Protein AF-A0AAJ6VZU8-F1 (afdb_monomer)

Structure (mmCIF, N/CA/C/O backbone):
data_AF-A0AAJ6VZU8-F1
#
_entry.id   AF-A0AAJ6VZU8-F1
#
loop_
_atom_site.group_PDB
_atom_site.id
_atom_site.type_symbol
_atom_site.label_atom_id
_atom_site.label_alt_id
_atom_site.label_comp_id
_atom_site.label_asym_id
_atom_site.label_entity_id
_atom_site.label_seq_id
_atom_site.pdbx_PDB_ins_code
_atom_site.Cartn_x
_atom_site.Cartn_y
_atom_site.Cartn_z
_atom_site.occupancy
_atom_site.B_iso_or_equiv
_atom_site.auth_seq_id
_atom_site.auth_comp_id
_atom_site.auth_asym_id
_atom_site.auth_atom_id
_atom_site.pdbx_PDB_model_num
ATOM 1 N N . MET A 1 1 ? 20.371 39.205 -97.481 1.00 41.25 1 MET A N 1
ATOM 2 C CA . MET A 1 1 ? 19.408 39.311 -96.364 1.00 41.25 1 MET A CA 1
ATOM 3 C C . MET A 1 1 ? 19.718 38.185 -95.394 1.00 41.25 1 MET A C 1
ATOM 5 O O . MET A 1 1 ? 19.901 37.062 -95.837 1.00 41.25 1 MET A O 1
ATOM 9 N N . VAL A 1 2 ? 19.962 38.548 -94.137 1.00 42.00 2 VAL A N 1
ATOM 10 C CA . VAL A 1 2 ? 20.735 37.793 -93.136 1.00 42.00 2 VAL A CA 1
ATOM 11 C C . VAL A 1 2 ? 19.841 36.815 -92.369 1.00 42.00 2 VAL A C 1
ATOM 13 O O . VAL A 1 2 ? 18.723 37.167 -92.005 1.00 42.00 2 VAL A O 1
ATOM 16 N N . THR A 1 3 ? 20.341 35.601 -92.137 1.00 48.25 3 THR A N 1
ATOM 17 C CA . THR A 1 3 ? 19.704 34.532 -91.356 1.00 48.25 3 THR A CA 1
ATOM 18 C C . THR A 1 3 ? 19.934 34.706 -89.855 1.00 48.25 3 THR A C 1
ATOM 20 O O . THR A 1 3 ? 21.036 35.039 -89.421 1.00 48.25 3 THR A O 1
ATOM 23 N N . SER A 1 4 ? 18.881 34.440 -89.084 1.00 48.41 4 SER A N 1
ATOM 24 C CA . SER A 1 4 ? 18.823 34.396 -87.621 1.00 48.41 4 SER A CA 1
ATOM 25 C C . SER A 1 4 ? 19.848 33.442 -87.005 1.00 48.41 4 SER A C 1
ATOM 27 O O . SER A 1 4 ? 20.081 32.360 -87.539 1.00 48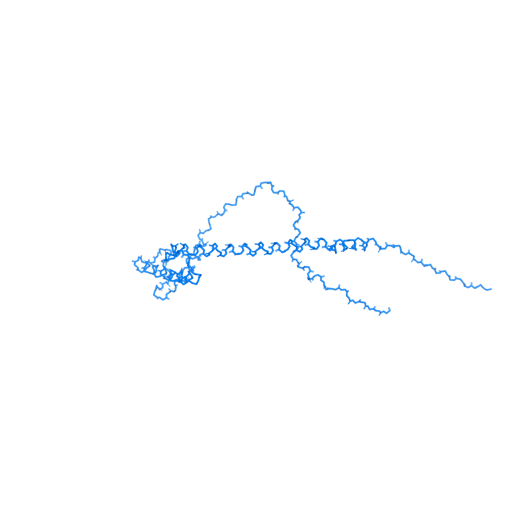.41 4 SER A O 1
ATOM 29 N N . ASN A 1 5 ? 20.391 33.810 -85.843 1.00 55.34 5 ASN A N 1
ATOM 30 C CA . ASN A 1 5 ? 21.128 32.893 -84.980 1.00 55.34 5 ASN A CA 1
ATOM 31 C C . ASN A 1 5 ? 20.649 33.083 -83.531 1.00 55.34 5 ASN A C 1
ATOM 33 O O . ASN A 1 5 ? 20.796 34.164 -82.959 1.00 55.34 5 ASN A O 1
ATOM 37 N N . GLU A 1 6 ? 20.022 32.043 -82.981 1.00 48.44 6 GLU A N 1
ATOM 38 C CA . GLU A 1 6 ? 19.570 31.943 -81.592 1.00 48.44 6 GLU A CA 1
ATOM 39 C C . GLU A 1 6 ? 20.739 31.537 -80.684 1.00 48.44 6 GLU A C 1
ATOM 41 O O . GLU A 1 6 ? 21.407 30.532 -80.923 1.00 48.44 6 GLU A O 1
ATOM 46 N N . SER A 1 7 ? 20.949 32.288 -79.602 1.00 46.91 7 SER A N 1
ATOM 47 C CA . SER A 1 7 ? 21.918 31.970 -78.549 1.00 46.91 7 SER A CA 1
ATOM 48 C C . SER A 1 7 ? 21.170 31.668 -77.251 1.00 46.91 7 SER A C 1
ATOM 50 O O . SER A 1 7 ? 20.786 32.574 -76.514 1.00 46.91 7 SER A O 1
ATOM 52 N N . SER A 1 8 ? 20.964 30.379 -76.978 1.00 48.09 8 SER A N 1
ATOM 53 C CA . SER A 1 8 ? 20.404 29.851 -75.731 1.00 48.09 8 SER A CA 1
ATOM 54 C C . SER A 1 8 ? 21.483 29.802 -74.642 1.00 48.09 8 SER A C 1
ATOM 56 O O . SER A 1 8 ? 22.390 28.971 -74.692 1.00 48.09 8 SER A O 1
ATOM 58 N N . VAL A 1 9 ? 21.388 30.681 -73.642 1.00 52.06 9 VAL A N 1
ATOM 59 C CA . VAL A 1 9 ? 22.268 30.686 -72.462 1.00 52.06 9 VAL A CA 1
ATOM 60 C C . VAL A 1 9 ? 21.662 29.785 -71.385 1.00 52.06 9 VAL A C 1
ATOM 62 O O . VAL A 1 9 ? 20.693 30.139 -70.717 1.00 52.06 9 VAL A O 1
ATOM 65 N N . ALA A 1 10 ? 22.241 28.596 -71.224 1.00 45.28 10 ALA A N 1
ATOM 66 C CA . ALA A 1 10 ? 21.915 27.665 -70.153 1.00 45.28 10 ALA A CA 1
ATOM 67 C C . ALA A 1 10 ? 22.551 28.122 -68.827 1.00 45.28 10 ALA A C 1
ATOM 69 O O . ALA A 1 10 ? 23.771 28.099 -68.666 1.00 45.28 10 ALA A O 1
ATOM 70 N N . ASN A 1 11 ? 21.714 28.497 -67.857 1.00 43.53 11 ASN A N 1
ATOM 71 C CA . ASN A 1 11 ? 22.120 28.717 -66.470 1.00 43.53 11 ASN A CA 1
ATOM 72 C C . ASN A 1 11 ? 22.470 27.376 -65.800 1.00 43.53 11 ASN A C 1
ATOM 74 O O . ASN A 1 11 ? 21.587 26.576 -65.496 1.00 43.53 11 ASN A O 1
ATOM 78 N N . GLN A 1 12 ? 23.756 27.148 -65.524 1.00 47.19 12 GLN A N 1
ATOM 79 C CA . GLN A 1 12 ? 24.219 26.102 -64.610 1.00 47.19 12 GLN A CA 1
ATOM 80 C C . GLN A 1 12 ? 24.278 26.660 -63.181 1.00 47.19 12 GLN A C 1
ATOM 82 O O . GLN A 1 12 ? 25.146 27.465 -62.853 1.00 47.19 12 GLN A O 1
ATOM 87 N N . THR A 1 13 ? 23.366 26.221 -62.313 1.00 46.22 13 THR A N 1
ATOM 88 C CA . THR A 1 13 ? 23.456 26.425 -60.858 1.00 46.22 13 THR A CA 1
ATOM 89 C C . THR A 1 13 ? 24.224 25.266 -60.207 1.00 46.22 13 THR A C 1
ATOM 91 O O . THR A 1 13 ? 23.792 24.118 -60.349 1.00 46.22 13 THR A O 1
ATOM 94 N N . PRO A 1 14 ? 25.317 25.509 -59.462 1.00 48.00 14 PRO A N 1
ATOM 95 C CA . PRO A 1 14 ? 26.058 24.449 -58.791 1.00 48.00 14 PRO A CA 1
ATOM 96 C C . PRO A 1 14 ? 25.440 24.067 -57.432 1.00 48.00 14 PRO A C 1
ATOM 98 O O . PRO A 1 14 ? 25.254 24.897 -56.549 1.00 48.00 14 PRO A O 1
ATOM 101 N N . GLY A 1 15 ? 25.196 22.766 -57.251 1.00 48.44 15 GLY A N 1
ATOM 102 C CA . GLY A 1 15 ? 25.636 22.029 -56.058 1.00 48.44 15 GLY A CA 1
ATOM 103 C C . GLY A 1 15 ? 24.954 22.287 -54.708 1.00 48.44 15 GLY A C 1
ATOM 104 O O . GLY A 1 15 ? 25.604 22.729 -53.767 1.00 48.44 15 GLY A O 1
ATOM 105 N N . VAL A 1 16 ? 23.706 21.837 -54.536 1.00 48.19 16 VAL A N 1
ATOM 106 C CA . VAL A 1 16 ? 23.088 21.622 -53.206 1.00 48.19 16 VAL A CA 1
ATOM 107 C C . VAL A 1 16 ? 23.182 20.135 -52.817 1.00 48.19 16 VAL A C 1
ATOM 109 O O . VAL A 1 16 ? 22.180 19.435 -52.721 1.00 48.19 16 VAL A O 1
ATOM 112 N N . THR A 1 17 ? 24.391 19.594 -52.636 1.00 53.66 17 THR A N 1
ATOM 113 C CA . THR A 1 17 ? 24.599 18.164 -52.283 1.00 53.66 17 THR A CA 1
ATOM 114 C C . THR A 1 17 ? 25.170 17.938 -50.875 1.00 53.66 17 THR A C 1
ATOM 116 O O . THR A 1 17 ? 25.144 16.813 -50.372 1.00 53.66 17 THR A O 1
ATOM 119 N N . GLY A 1 18 ? 25.607 18.990 -50.173 1.00 49.16 18 GLY A N 1
ATOM 120 C CA . GLY A 1 18 ? 26.302 18.867 -48.880 1.00 49.16 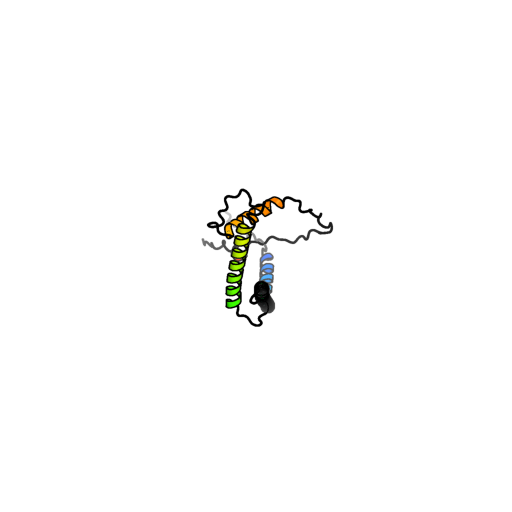18 GLY A CA 1
ATOM 121 C C . GLY A 1 18 ? 25.431 18.428 -47.691 1.00 49.16 18 GLY A C 1
ATOM 122 O O . GLY A 1 18 ? 25.877 17.660 -46.839 1.00 49.16 18 GLY A O 1
ATOM 123 N N . VAL A 1 19 ? 24.166 18.854 -47.630 1.00 49.78 19 VAL A N 1
ATOM 124 C CA . VAL A 1 19 ? 23.276 18.572 -46.479 1.00 49.78 19 VAL A CA 1
ATOM 125 C C . VAL A 1 19 ? 22.712 17.144 -46.495 1.00 49.78 19 VAL A C 1
ATOM 127 O O . VAL A 1 19 ? 22.495 16.539 -45.442 1.00 49.78 19 VAL A O 1
ATOM 130 N N . SER A 1 20 ? 22.533 16.568 -47.688 1.00 55.91 20 SER A N 1
ATOM 131 C CA . SER A 1 20 ? 22.017 15.204 -47.870 1.00 55.91 20 SER A CA 1
ATOM 132 C C . SER A 1 20 ? 23.050 14.138 -47.481 1.00 55.91 20 SER A C 1
ATOM 134 O O . SER A 1 20 ? 22.721 13.172 -46.790 1.00 55.91 20 SER A O 1
ATOM 136 N N . ALA A 1 21 ? 24.327 14.354 -47.817 1.00 55.34 21 ALA A N 1
ATOM 137 C CA . ALA A 1 21 ? 25.411 13.428 -47.487 1.00 55.34 21 ALA A CA 1
ATOM 138 C C . ALA A 1 21 ? 25.653 13.312 -45.970 1.00 55.34 21 ALA A C 1
ATOM 140 O O . ALA A 1 21 ? 25.849 12.210 -45.449 1.00 55.34 21 ALA A O 1
ATOM 141 N N . LEU A 1 22 ? 25.571 14.428 -45.234 1.00 52.53 22 LEU A N 1
ATOM 142 C CA . LEU A 1 22 ? 25.672 14.424 -43.772 1.00 52.53 22 LEU A CA 1
ATOM 143 C C . LEU A 1 22 ? 24.469 13.708 -43.137 1.00 52.53 22 LEU A C 1
ATOM 145 O O . LEU A 1 22 ? 24.655 12.880 -42.246 1.00 52.53 22 LEU A O 1
ATOM 149 N N . SER A 1 23 ? 23.252 13.938 -43.642 1.00 58.84 23 SER A N 1
ATOM 150 C CA . SER A 1 23 ? 22.037 13.236 -43.195 1.00 58.84 23 SER A CA 1
ATOM 151 C C . SER A 1 23 ? 22.119 11.716 -43.417 1.00 58.84 23 SER A C 1
ATOM 153 O O . SER A 1 23 ? 21.854 10.935 -42.498 1.00 58.84 23 SER A O 1
ATOM 155 N N . ALA A 1 24 ? 22.580 11.282 -44.595 1.00 58.91 24 ALA A N 1
ATOM 156 C CA . ALA A 1 24 ? 22.773 9.871 -44.928 1.00 58.91 24 ALA A CA 1
ATOM 157 C C . ALA A 1 24 ? 23.854 9.205 -44.060 1.00 58.91 24 ALA A C 1
ATOM 159 O O . ALA A 1 24 ? 23.691 8.061 -43.630 1.00 58.91 24 ALA A O 1
ATOM 160 N N . ARG A 1 25 ? 24.930 9.929 -43.724 1.00 55.34 25 ARG A N 1
ATOM 161 C CA . ARG A 1 25 ? 25.992 9.447 -42.830 1.00 55.34 25 ARG A CA 1
ATOM 162 C C . ARG A 1 25 ? 25.476 9.226 -41.404 1.00 55.34 25 ARG A C 1
ATOM 164 O O . ARG A 1 25 ? 25.722 8.167 -40.829 1.00 55.34 25 ARG A O 1
ATOM 171 N N . TRP A 1 26 ? 24.680 10.153 -40.865 1.00 56.81 26 TRP A N 1
ATOM 172 C CA . TRP A 1 26 ? 24.021 9.982 -39.561 1.00 56.81 26 TRP A CA 1
ATOM 173 C C . TRP A 1 26 ? 22.939 8.889 -39.561 1.00 56.81 26 TRP A C 1
ATOM 175 O O . TRP A 1 26 ? 22.701 8.267 -38.523 1.00 56.81 26 TRP A O 1
ATOM 185 N N . ALA A 1 27 ? 22.281 8.640 -40.698 1.00 60.59 27 ALA A N 1
ATOM 186 C CA . ALA A 1 27 ? 21.337 7.534 -40.862 1.00 60.59 27 ALA A CA 1
ATOM 187 C C . ALA A 1 27 ? 22.052 6.171 -40.898 1.00 60.59 27 ALA A C 1
ATOM 189 O O . ALA A 1 27 ? 21.611 5.236 -40.232 1.00 60.59 27 ALA A O 1
ATOM 190 N N . LYS A 1 28 ? 23.199 6.078 -41.585 1.00 56.22 28 LYS A N 1
ATOM 191 C CA . LYS A 1 28 ? 24.022 4.860 -41.665 1.00 56.22 28 LYS A CA 1
ATOM 192 C C . LYS A 1 28 ? 24.650 4.490 -40.313 1.00 56.22 28 LYS A C 1
ATOM 194 O O . LYS A 1 28 ? 24.655 3.320 -39.957 1.00 56.22 28 LYS A O 1
ATOM 199 N N . LEU A 1 29 ? 25.057 5.480 -39.511 1.00 55.19 29 LEU A N 1
ATOM 200 C CA . LEU A 1 29 ? 25.514 5.287 -38.122 1.00 55.19 29 LEU A CA 1
ATOM 201 C C . LEU A 1 29 ? 24.395 4.840 -37.157 1.00 55.19 29 LEU A C 1
ATOM 203 O O . LEU A 1 29 ? 24.656 4.111 -36.207 1.00 55.19 29 LEU A O 1
ATOM 207 N N . ARG A 1 30 ? 23.132 5.224 -37.397 1.00 58.00 30 ARG A N 1
ATOM 208 C CA . ARG A 1 30 ? 21.967 4.727 -36.629 1.00 58.00 30 ARG A CA 1
ATOM 209 C C . ARG A 1 30 ? 21.525 3.316 -37.031 1.00 58.00 30 ARG A C 1
ATOM 211 O O . ARG A 1 30 ? 20.848 2.645 -36.251 1.00 58.00 30 ARG A O 1
ATOM 218 N N . ALA A 1 31 ? 21.891 2.881 -38.232 1.00 59.78 31 ALA A N 1
ATOM 219 C CA . ALA A 1 31 ? 21.606 1.551 -38.758 1.00 59.78 31 ALA A CA 1
ATOM 220 C C . ALA A 1 31 ? 22.658 0.501 -38.358 1.00 59.78 31 ALA A C 1
ATOM 222 O O . ALA A 1 31 ? 22.523 -0.651 -38.759 1.00 59.78 31 ALA A O 1
ATOM 223 N N . ASP A 1 32 ? 23.680 0.871 -37.575 1.00 63.69 32 ASP A N 1
ATOM 224 C CA . ASP A 1 32 ? 24.696 -0.073 -37.121 1.00 63.69 32 ASP A CA 1
ATOM 225 C C . ASP A 1 32 ? 24.064 -1.131 -36.186 1.00 63.69 32 ASP A C 1
ATOM 227 O O . ASP A 1 32 ? 23.590 -0.796 -35.087 1.00 63.69 32 ASP A O 1
ATOM 231 N N . PRO A 1 33 ? 24.032 -2.414 -36.592 1.00 68.50 33 PRO A N 1
ATOM 232 C CA . PRO A 1 33 ? 23.421 -3.477 -35.805 1.00 68.50 33 PRO A CA 1
ATOM 233 C C . PRO A 1 33 ? 24.094 -3.656 -34.437 1.00 68.50 33 PRO A C 1
ATOM 235 O O . PRO A 1 33 ? 23.429 -4.093 -33.495 1.00 68.50 33 PRO A O 1
ATOM 238 N N . ALA A 1 34 ? 25.371 -3.288 -34.274 1.00 71.38 34 ALA A N 1
ATOM 239 C CA . ALA A 1 34 ? 26.055 -3.350 -32.983 1.00 71.38 34 ALA A CA 1
ATOM 240 C C . ALA A 1 34 ? 25.514 -2.298 -31.994 1.00 71.38 34 ALA A C 1
ATOM 242 O O . ALA A 1 34 ? 25.208 -2.621 -30.840 1.00 71.38 34 ALA A O 1
ATOM 243 N N . LEU A 1 35 ? 25.302 -1.057 -32.452 1.00 71.50 35 LEU A N 1
ATOM 244 C CA . LEU A 1 35 ? 24.711 0.018 -31.644 1.00 71.50 35 LEU A CA 1
ATOM 245 C C . LEU A 1 35 ? 23.231 -0.244 -31.324 1.00 71.50 35 LEU A C 1
ATOM 247 O O . LEU A 1 35 ? 22.772 0.047 -30.217 1.00 71.50 35 LEU A O 1
ATOM 251 N N . GLN A 1 36 ? 22.482 -0.846 -32.250 1.00 74.56 36 GLN A N 1
ATOM 252 C CA . GLN A 1 36 ? 21.094 -1.242 -31.995 1.00 74.56 36 GLN A CA 1
ATOM 253 C C . GLN A 1 36 ? 20.994 -2.379 -30.969 1.00 74.56 36 GLN A C 1
ATOM 255 O O . GLN A 1 36 ? 20.149 -2.320 -30.072 1.00 74.56 36 GLN A O 1
ATOM 260 N N . ARG A 1 37 ? 21.887 -3.378 -31.031 1.00 74.62 37 ARG A N 1
ATOM 261 C CA . ARG A 1 37 ? 21.967 -4.461 -30.034 1.00 74.62 37 ARG A CA 1
ATOM 262 C C . ARG A 1 37 ? 22.288 -3.923 -28.635 1.00 74.62 37 ARG A C 1
ATOM 264 O O . ARG A 1 37 ? 21.638 -4.331 -27.671 1.00 74.62 37 ARG A O 1
ATOM 271 N N . SER A 1 38 ? 23.209 -2.962 -28.514 1.00 84.50 38 SER A N 1
ATOM 272 C CA . SER A 1 38 ? 23.545 -2.344 -27.221 1.00 84.50 38 SER A CA 1
ATOM 273 C C . SER A 1 38 ? 22.407 -1.474 -26.667 1.00 84.50 38 SER A C 1
ATOM 275 O O . SER A 1 38 ? 22.140 -1.487 -25.463 1.00 84.50 38 SER A O 1
ATOM 277 N N . ALA A 1 39 ? 21.680 -0.750 -27.524 1.00 86.69 39 ALA A N 1
ATOM 278 C CA . ALA A 1 39 ? 20.491 0.005 -27.130 1.00 86.69 39 ALA A CA 1
ATOM 279 C C . ALA A 1 39 ? 19.347 -0.917 -26.670 1.00 86.69 39 ALA A C 1
ATOM 281 O O . ALA A 1 39 ? 18.735 -0.671 -25.629 1.00 86.69 39 ALA A O 1
ATOM 282 N N . ALA A 1 40 ? 19.095 -2.012 -27.394 1.00 88.81 40 ALA A N 1
ATOM 283 C CA . ALA A 1 40 ? 18.087 -3.002 -27.029 1.00 88.81 40 ALA A CA 1
ATOM 284 C C . ALA A 1 40 ? 18.413 -3.688 -25.691 1.00 88.81 40 ALA A C 1
ATOM 286 O O . ALA A 1 40 ? 17.524 -3.855 -24.853 1.00 88.81 40 ALA A O 1
ATOM 287 N N . LEU A 1 41 ? 19.681 -4.037 -25.452 1.00 92.25 41 LEU A N 1
ATOM 288 C CA . LEU A 1 41 ? 20.131 -4.604 -24.181 1.00 92.25 41 LEU A CA 1
ATOM 289 C C . LEU A 1 41 ? 19.930 -3.617 -23.023 1.00 92.25 41 LEU A C 1
ATOM 291 O O . LEU A 1 41 ? 19.324 -3.985 -22.017 1.00 92.25 41 LEU A O 1
ATOM 295 N N . ARG A 1 42 ? 20.323 -2.347 -23.193 1.00 91.38 42 ARG A N 1
ATOM 296 C CA . ARG A 1 42 ? 20.067 -1.289 -22.199 1.00 91.38 42 ARG A CA 1
ATOM 297 C C . ARG A 1 42 ? 18.578 -1.126 -21.900 1.00 91.38 42 ARG A C 1
ATOM 299 O O . ARG A 1 42 ? 18.191 -1.077 -20.736 1.00 91.38 42 ARG A O 1
ATOM 306 N N . ALA A 1 43 ? 17.724 -1.123 -22.925 1.00 93.38 43 ALA A N 1
ATOM 307 C CA . ALA A 1 43 ? 16.276 -1.048 -22.741 1.00 93.38 43 ALA A CA 1
ATOM 308 C C . ALA A 1 43 ? 15.716 -2.269 -21.984 1.00 93.38 43 ALA A C 1
ATOM 310 O O . ALA A 1 43 ? 14.835 -2.119 -21.135 1.00 93.38 43 ALA A O 1
ATOM 311 N N . ARG A 1 44 ? 16.227 -3.480 -22.251 1.00 95.12 44 ARG A N 1
ATOM 312 C CA . ARG A 1 44 ? 15.842 -4.702 -21.521 1.00 95.12 44 ARG A CA 1
ATOM 313 C C . ARG A 1 44 ? 16.265 -4.638 -20.054 1.00 95.12 44 ARG A C 1
ATOM 315 O O . ARG A 1 44 ? 15.444 -4.958 -19.195 1.00 95.12 44 ARG A O 1
ATOM 322 N N . LEU A 1 45 ? 17.487 -4.188 -19.769 1.00 94.56 45 LEU A N 1
ATOM 323 C CA . LEU A 1 45 ? 17.976 -4.003 -18.401 1.00 94.56 45 LEU A CA 1
ATOM 324 C C . LEU A 1 45 ? 17.150 -2.955 -17.651 1.00 94.56 45 LEU A C 1
ATOM 326 O O . LEU A 1 45 ? 16.648 -3.253 -16.574 1.00 94.56 45 LEU A O 1
ATOM 330 N N . ALA A 1 46 ? 16.881 -1.796 -18.257 1.00 95.38 46 ALA A N 1
ATOM 331 C CA . ALA A 1 46 ? 16.044 -0.761 -17.650 1.00 95.38 46 ALA A CA 1
ATOM 332 C C . ALA A 1 46 ? 14.619 -1.261 -17.331 1.00 95.38 46 ALA A C 1
ATOM 334 O O . ALA A 1 46 ? 14.063 -0.968 -16.271 1.00 95.38 46 ALA A O 1
ATOM 335 N N . ARG A 1 47 ? 14.017 -2.067 -18.219 1.00 96.44 47 ARG A N 1
ATOM 336 C CA . ARG A 1 47 ? 12.709 -2.702 -17.962 1.00 96.44 47 ARG A CA 1
ATOM 337 C C . ARG A 1 47 ? 12.776 -3.706 -16.812 1.00 96.44 47 ARG A C 1
ATOM 339 O O . ARG A 1 47 ? 11.845 -3.758 -16.008 1.00 96.44 47 ARG A O 1
ATOM 346 N N . ARG A 1 48 ? 13.843 -4.508 -16.743 1.00 96.75 48 ARG A N 1
ATOM 347 C CA . ARG A 1 48 ? 14.066 -5.473 -15.658 1.00 96.75 48 ARG A CA 1
ATOM 348 C C . ARG A 1 48 ? 14.222 -4.754 -14.320 1.00 96.75 48 ARG A C 1
ATOM 350 O O . ARG A 1 48 ? 13.532 -5.120 -13.375 1.00 96.75 48 ARG A O 1
ATOM 357 N N . GLU A 1 49 ? 15.030 -3.701 -14.286 1.00 96.62 49 GLU A N 1
ATOM 358 C CA . GLU A 1 49 ? 15.260 -2.851 -13.117 1.00 96.62 49 GLU A CA 1
ATOM 359 C C . GLU A 1 49 ? 13.948 -2.252 -12.599 1.00 96.62 49 GLU A C 1
ATOM 361 O O . GLU A 1 49 ? 13.592 -2.409 -11.432 1.00 96.62 49 GLU A O 1
ATOM 366 N N . ARG A 1 50 ? 13.144 -1.663 -13.496 1.00 96.94 50 ARG A N 1
ATOM 367 C CA . ARG A 1 50 ? 11.835 -1.097 -13.141 1.00 96.94 50 ARG A CA 1
ATOM 368 C C . ARG A 1 50 ? 10.899 -2.139 -12.523 1.00 96.94 50 ARG A C 1
ATOM 370 O O . ARG A 1 50 ? 10.247 -1.853 -11.520 1.00 96.94 50 ARG A O 1
ATOM 377 N N . ARG A 1 51 ? 10.818 -3.338 -13.111 1.00 97.31 51 ARG A N 1
ATOM 378 C CA . ARG A 1 51 ? 9.990 -4.436 -12.580 1.00 97.31 51 ARG A CA 1
ATOM 379 C C . ARG A 1 51 ? 10.500 -4.913 -11.221 1.00 97.31 51 ARG A C 1
ATOM 381 O O . ARG A 1 51 ? 9.691 -5.164 -10.332 1.00 97.31 51 ARG A O 1
ATOM 388 N N . ASN A 1 52 ? 11.818 -5.008 -11.054 1.00 97.81 52 ASN A N 1
ATOM 389 C CA . ASN A 1 52 ? 12.436 -5.397 -9.792 1.00 97.81 52 ASN A CA 1
ATOM 390 C C . ASN A 1 52 ? 12.129 -4.382 -8.684 1.00 97.81 52 ASN A C 1
ATOM 392 O O . ASN A 1 52 ? 11.623 -4.758 -7.631 1.00 97.81 52 ASN A O 1
ATOM 396 N N . ARG A 1 53 ? 12.308 -3.086 -8.963 1.00 97.50 53 ARG A N 1
ATOM 397 C CA . ARG A 1 53 ? 11.957 -2.007 -8.032 1.00 97.50 53 ARG A CA 1
ATOM 398 C C . ARG A 1 53 ? 10.491 -2.075 -7.608 1.00 97.50 53 ARG A C 1
ATOM 400 O O . ARG A 1 53 ? 10.194 -1.996 -6.423 1.00 97.50 53 ARG A O 1
ATOM 407 N N . GLN A 1 54 ? 9.571 -2.278 -8.552 1.00 97.75 54 GLN A N 1
ATOM 408 C CA . GLN A 1 54 ? 8.148 -2.439 -8.230 1.00 97.75 54 GLN A CA 1
ATOM 409 C C . GLN A 1 54 ? 7.877 -3.666 -7.354 1.00 97.75 54 GLN A C 1
ATOM 411 O O . GLN A 1 54 ? 7.038 -3.601 -6.460 1.00 97.75 54 GLN A O 1
ATOM 416 N N . ARG A 1 55 ? 8.575 -4.782 -7.592 1.00 97.44 55 ARG A N 1
ATOM 417 C CA . ARG A 1 55 ? 8.460 -5.985 -6.761 1.00 97.44 55 ARG A CA 1
ATOM 418 C C . ARG A 1 55 ? 8.919 -5.718 -5.328 1.00 97.44 55 ARG A C 1
ATOM 420 O O . ARG A 1 55 ? 8.215 -6.114 -4.407 1.00 97.44 55 ARG A O 1
ATOM 427 N N . ILE A 1 56 ? 10.052 -5.036 -5.159 1.00 97.69 56 ILE A N 1
ATOM 428 C CA . ILE A 1 56 ? 10.595 -4.673 -3.844 1.00 97.69 56 ILE A CA 1
ATOM 429 C C . ILE A 1 56 ? 9.611 -3.773 -3.095 1.00 97.69 56 ILE A C 1
ATOM 431 O O . ILE A 1 56 ? 9.259 -4.089 -1.966 1.00 97.69 56 ILE A O 1
ATOM 435 N N . LEU A 1 57 ? 9.091 -2.725 -3.744 1.00 97.81 57 LEU A N 1
ATOM 436 C CA . LEU A 1 57 ? 8.110 -1.822 -3.129 1.00 97.81 57 LEU A CA 1
ATOM 437 C C . LEU A 1 57 ? 6.852 -2.568 -2.668 1.00 97.81 57 LEU A C 1
ATOM 439 O O . LEU A 1 57 ? 6.410 -2.395 -1.542 1.00 97.81 57 LEU A O 1
ATOM 443 N N . ARG A 1 58 ? 6.301 -3.460 -3.502 1.00 96.88 58 ARG A N 1
ATOM 444 C CA . ARG A 1 58 ? 5.128 -4.266 -3.117 1.00 96.88 58 ARG A CA 1
ATOM 445 C C . ARG A 1 58 ? 5.407 -5.175 -1.922 1.00 96.88 58 ARG A C 1
ATOM 447 O O . ARG A 1 58 ? 4.515 -5.400 -1.115 1.00 96.88 58 ARG A O 1
ATOM 454 N N . LEU A 1 59 ? 6.617 -5.724 -1.833 1.00 96.38 59 LEU A N 1
ATOM 455 C CA . LEU A 1 59 ? 7.024 -6.573 -0.717 1.00 96.38 59 LEU A CA 1
ATOM 456 C C . LEU A 1 59 ? 7.208 -5.752 0.567 1.00 96.38 59 LEU A C 1
ATOM 458 O O . LEU A 1 59 ? 6.762 -6.178 1.627 1.00 96.38 59 LEU A O 1
ATOM 462 N N . GLN A 1 60 ? 7.793 -4.559 0.463 1.00 97.19 60 GLN A N 1
ATOM 463 C CA . GLN A 1 60 ? 7.918 -3.622 1.579 1.00 97.19 60 GLN A CA 1
ATOM 464 C C . GLN A 1 60 ? 6.550 -3.183 2.104 1.00 97.19 60 GLN A C 1
ATOM 466 O O . GLN A 1 60 ? 6.314 -3.283 3.302 1.00 97.19 60 GLN A O 1
ATOM 471 N N . GLU A 1 61 ? 5.628 -2.781 1.224 1.00 96.69 61 GLU A N 1
ATOM 472 C CA . GLU A 1 61 ? 4.269 -2.396 1.629 1.00 96.69 61 GLU A CA 1
ATOM 473 C C . GLU A 1 61 ? 3.504 -3.563 2.261 1.00 96.69 61 GLU A C 1
ATOM 475 O O . GLU A 1 61 ? 2.807 -3.378 3.255 1.00 96.69 61 GLU A O 1
ATOM 480 N N . PHE A 1 62 ? 3.688 -4.785 1.751 1.00 96.44 62 PHE A N 1
ATOM 481 C CA . PHE A 1 62 ? 3.117 -5.981 2.367 1.00 96.44 62 PHE A CA 1
ATOM 482 C C . PHE A 1 62 ? 3.627 -6.195 3.801 1.00 96.44 62 PHE A C 1
ATOM 484 O O . PHE A 1 62 ? 2.830 -6.393 4.718 1.00 96.44 62 PHE A O 1
ATOM 491 N N . HIS A 1 63 ? 4.945 -6.123 4.015 1.00 95.50 63 HIS A N 1
ATOM 492 C CA . HIS A 1 63 ? 5.525 -6.262 5.353 1.00 95.50 63 HIS A CA 1
ATOM 493 C C . HIS A 1 63 ? 5.116 -5.122 6.285 1.00 95.50 63 HIS A C 1
ATOM 495 O O . HIS A 1 63 ? 4.811 -5.367 7.451 1.00 95.50 63 HIS A O 1
ATOM 501 N N . ARG A 1 64 ? 5.059 -3.894 5.764 1.00 96.50 64 ARG A N 1
ATOM 502 C CA . ARG A 1 64 ? 4.607 -2.722 6.506 1.00 96.50 64 ARG A CA 1
ATOM 503 C C . ARG A 1 64 ? 3.169 -2.902 6.980 1.00 96.50 64 ARG A C 1
ATOM 505 O O . ARG A 1 64 ? 2.925 -2.770 8.175 1.00 96.50 64 ARG A O 1
ATOM 512 N N . LEU A 1 65 ? 2.246 -3.268 6.089 1.00 96.94 65 LEU A N 1
ATOM 513 C CA . LEU A 1 65 ? 0.855 -3.535 6.460 1.00 96.94 65 LEU A CA 1
ATOM 514 C C . LEU A 1 65 ? 0.767 -4.616 7.539 1.00 96.94 65 LEU A C 1
ATOM 516 O O . LEU A 1 65 ? 0.143 -4.395 8.571 1.00 96.94 65 LEU A O 1
ATOM 520 N N . ARG A 1 66 ? 1.469 -5.737 7.353 1.00 96.56 66 ARG A N 1
ATOM 521 C CA . ARG A 1 66 ? 1.487 -6.825 8.334 1.00 96.56 66 ARG A CA 1
ATOM 522 C C . ARG A 1 66 ? 2.002 -6.385 9.707 1.00 96.56 66 ARG A C 1
ATOM 524 O O . ARG A 1 66 ? 1.447 -6.803 10.712 1.00 96.56 66 ARG A O 1
ATOM 531 N N . SER A 1 67 ? 3.023 -5.531 9.763 1.00 96.25 67 SER A N 1
ATOM 532 C CA . SER A 1 67 ? 3.547 -5.018 11.038 1.00 96.25 67 SER A CA 1
ATOM 533 C C . SER A 1 67 ? 2.580 -4.088 11.781 1.00 96.25 67 SER A C 1
ATOM 535 O O . SER A 1 67 ? 2.676 -3.974 12.998 1.00 96.25 67 SER A O 1
ATOM 537 N N . MET A 1 68 ? 1.651 -3.436 11.071 1.00 96.62 68 MET A N 1
ATOM 538 C CA . MET A 1 68 ? 0.669 -2.521 11.669 1.00 96.62 68 MET A CA 1
ATOM 539 C C . MET A 1 68 ? -0.550 -3.240 12.254 1.00 96.62 68 MET A C 1
ATOM 541 O O . MET A 1 68 ? -1.262 -2.647 13.061 1.00 96.62 68 MET A O 1
ATOM 545 N N . VAL A 1 69 ? -0.808 -4.485 11.846 1.00 97.12 69 VAL A N 1
ATOM 546 C CA . VAL A 1 69 ? -1.983 -5.255 12.268 1.00 97.12 69 VAL A CA 1
ATOM 547 C C . VAL A 1 69 ? -1.581 -6.213 13.402 1.00 97.12 69 VAL A C 1
ATOM 549 O O . VAL A 1 69 ? -0.834 -7.164 13.152 1.00 97.12 69 VAL A O 1
ATOM 552 N N . PRO A 1 70 ? -2.064 -6.013 14.645 1.00 95.38 70 PRO A N 1
ATOM 553 C CA . PRO A 1 70 ? -1.569 -6.742 15.817 1.00 95.38 70 PRO A CA 1
ATOM 554 C C . PRO A 1 70 ? -1.716 -8.266 15.736 1.00 95.38 70 PRO A C 1
ATOM 556 O O . PRO A 1 70 ? -0.813 -8.986 16.158 1.00 95.38 70 PRO A O 1
ATOM 559 N N . THR A 1 71 ? -2.815 -8.763 15.158 1.00 94.44 71 THR A N 1
ATOM 560 C CA . THR A 1 71 ? -3.132 -10.203 15.081 1.00 94.44 71 THR A CA 1
ATOM 561 C C . THR A 1 71 ? -2.155 -10.992 14.207 1.00 94.44 71 THR A C 1
ATOM 563 O O . THR A 1 71 ? -1.946 -12.183 14.430 1.00 94.44 71 THR A O 1
ATOM 566 N N . ILE A 1 72 ? -1.514 -10.330 13.239 1.00 95.62 72 ILE A N 1
ATOM 567 C CA . ILE A 1 72 ? -0.642 -10.958 12.231 1.00 95.62 72 ILE A CA 1
ATOM 568 C C . ILE A 1 72 ? 0.809 -10.458 12.261 1.00 95.62 72 ILE A C 1
ATOM 570 O O . ILE A 1 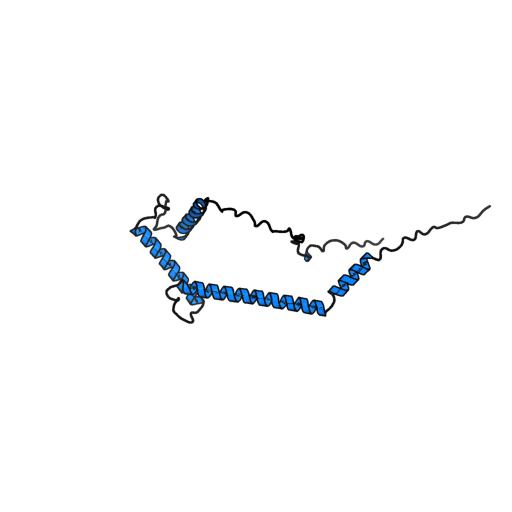72 ? 1.654 -10.921 11.487 1.00 95.62 72 ILE A O 1
ATOM 574 N N . ALA A 1 73 ? 1.124 -9.508 13.143 1.00 93.75 73 ALA A N 1
ATOM 575 C CA . ALA A 1 73 ? 2.457 -8.920 13.231 1.00 93.75 73 ALA A CA 1
ATOM 576 C C . ALA A 1 73 ? 3.523 -9.973 13.580 1.00 93.75 73 ALA A C 1
ATOM 578 O O . ALA A 1 73 ? 4.606 -9.983 12.994 1.00 93.75 73 ALA A O 1
ATOM 579 N N . GLN A 1 74 ? 3.197 -10.896 14.489 1.00 92.19 74 GLN A N 1
ATOM 580 C CA . GLN A 1 74 ? 4.132 -11.906 14.998 1.00 92.19 74 GLN A CA 1
ATOM 581 C C . GLN A 1 74 ? 4.070 -13.243 14.243 1.00 92.19 74 GLN A C 1
ATOM 583 O O . GLN A 1 74 ? 5.002 -14.039 14.332 1.00 92.19 74 GLN A O 1
ATOM 588 N N . THR A 1 75 ? 3.006 -13.509 13.481 1.00 90.88 75 THR A N 1
ATOM 589 C CA . THR A 1 75 ? 2.786 -14.817 12.849 1.00 90.88 75 THR A CA 1
ATOM 590 C C . THR A 1 75 ? 3.610 -14.955 11.569 1.00 90.88 75 THR A C 1
ATOM 592 O O . THR A 1 75 ? 3.393 -14.194 10.633 1.00 90.88 75 THR A O 1
ATOM 595 N N . PRO A 1 76 ? 4.582 -15.880 11.466 1.00 88.06 76 PRO A N 1
ATOM 596 C CA . PRO A 1 76 ? 5.362 -16.060 10.243 1.00 88.06 76 PRO A CA 1
ATOM 597 C C . PRO A 1 76 ? 4.493 -16.614 9.100 1.00 88.06 76 PRO A C 1
ATOM 599 O O . PRO A 1 76 ? 3.540 -17.341 9.339 1.00 88.06 76 PRO A O 1
ATOM 602 N N . ASN A 1 77 ? 4.855 -16.302 7.848 1.00 88.56 77 ASN A N 1
ATOM 603 C CA . ASN A 1 77 ? 4.250 -16.890 6.638 1.00 88.56 77 ASN A CA 1
ATOM 604 C C . ASN A 1 77 ? 2.718 -16.751 6.505 1.00 88.56 77 ASN A C 1
ATOM 606 O O . ASN A 1 77 ? 2.023 -17.722 6.234 1.00 88.56 77 ASN A O 1
ATOM 610 N N . VAL A 1 78 ? 2.200 -15.531 6.651 1.00 93.62 78 VAL A N 1
ATOM 611 C CA . VAL A 1 78 ? 0.778 -15.221 6.416 1.00 93.62 78 VAL A CA 1
ATOM 612 C C . VAL A 1 78 ? 0.509 -14.945 4.937 1.00 93.62 78 VAL A C 1
ATOM 614 O O . VAL A 1 78 ? 1.266 -14.212 4.289 1.00 93.62 78 VAL A O 1
ATOM 617 N N . ASP A 1 79 ? -0.597 -15.479 4.425 1.00 96.00 79 ASP A N 1
ATOM 618 C CA . ASP A 1 79 ? -1.056 -15.243 3.059 1.00 96.00 79 ASP A CA 1
ATOM 619 C C . ASP A 1 79 ? -1.521 -13.803 2.832 1.00 96.00 79 ASP A C 1
ATOM 621 O O . ASP A 1 79 ? -2.058 -13.132 3.713 1.00 96.00 79 ASP A O 1
ATOM 625 N N . LYS A 1 80 ? -1.357 -13.314 1.596 1.00 95.50 80 LYS A N 1
ATOM 626 C CA . LYS A 1 80 ? -1.715 -11.931 1.236 1.00 95.50 80 LYS A CA 1
ATOM 627 C C . LYS A 1 80 ? -3.183 -11.601 1.475 1.00 95.50 80 LYS A C 1
ATOM 629 O O . LYS A 1 80 ? -3.477 -10.474 1.853 1.00 95.50 80 LYS A O 1
ATOM 634 N N . VAL A 1 81 ? -4.071 -12.562 1.230 1.00 96.94 81 VAL A N 1
ATOM 635 C CA . VAL A 1 81 ? -5.515 -12.392 1.426 1.00 96.94 81 VAL A CA 1
ATOM 636 C C . VAL A 1 81 ? -5.815 -12.218 2.911 1.00 96.94 81 VAL A C 1
ATOM 638 O O . VAL A 1 81 ? -6.416 -11.220 3.290 1.00 96.94 81 VAL A O 1
ATOM 641 N N . THR A 1 82 ? -5.265 -13.089 3.757 1.00 96.88 82 THR A N 1
ATOM 642 C CA . THR A 1 82 ? -5.414 -13.008 5.215 1.00 96.88 82 THR A CA 1
ATOM 643 C C . THR A 1 82 ? -4.879 -11.696 5.782 1.00 96.88 82 THR A C 1
ATOM 645 O O . THR A 1 82 ? -5.526 -11.094 6.630 1.00 96.88 82 THR A O 1
ATOM 648 N N . VAL A 1 83 ? -3.737 -11.194 5.288 1.00 97.31 83 VAL A N 1
ATOM 649 C CA . VAL A 1 83 ? -3.226 -9.877 5.714 1.00 97.31 83 VAL A CA 1
ATOM 650 C C . VAL A 1 83 ? -4.235 -8.760 5.430 1.00 97.31 83 VAL A C 1
ATOM 652 O O . VAL A 1 83 ? -4.387 -7.857 6.247 1.00 97.31 83 VAL A O 1
ATOM 655 N N . ILE A 1 84 ? -4.922 -8.812 4.286 1.00 97.81 84 ILE A N 1
ATOM 656 C CA . ILE A 1 84 ? -5.927 -7.811 3.909 1.00 97.81 84 ILE A CA 1
ATOM 657 C C . ILE A 1 84 ? -7.183 -7.952 4.776 1.00 97.81 84 ILE A C 1
ATOM 659 O O . ILE A 1 84 ? -7.673 -6.951 5.289 1.00 97.81 84 ILE A O 1
ATOM 663 N N . GLU A 1 85 ? -7.687 -9.169 4.968 1.00 97.94 85 GLU A N 1
ATOM 664 C CA . GLU A 1 85 ? -8.876 -9.432 5.790 1.00 97.94 85 GLU A CA 1
ATOM 665 C C . GLU A 1 85 ? -8.676 -8.986 7.242 1.00 97.94 85 GLU A C 1
ATOM 667 O O . GLU A 1 85 ? -9.516 -8.282 7.802 1.00 97.94 85 GLU A O 1
ATOM 672 N N . GLU A 1 86 ? -7.536 -9.333 7.838 1.00 98.00 86 GLU A N 1
ATOM 673 C CA . GLU A 1 86 ? -7.196 -8.930 9.202 1.00 98.00 86 GLU A CA 1
ATOM 674 C C . GLU A 1 86 ? -6.979 -7.416 9.313 1.00 98.00 86 GLU A C 1
ATOM 676 O O . GLU A 1 86 ? -7.364 -6.808 10.311 1.00 98.00 86 GLU A O 1
ATOM 681 N N . ALA A 1 87 ? -6.435 -6.773 8.273 1.00 98.00 87 ALA A N 1
ATOM 682 C CA . ALA A 1 87 ? -6.325 -5.318 8.236 1.00 98.00 87 ALA A CA 1
ATOM 683 C C . ALA A 1 87 ? -7.697 -4.629 8.217 1.00 98.00 87 ALA A C 1
ATOM 685 O O . ALA A 1 87 ? -7.873 -3.632 8.914 1.00 98.00 87 ALA A O 1
ATOM 686 N N . ILE A 1 88 ? -8.669 -5.155 7.463 1.00 97.38 88 ILE A N 1
ATOM 687 C CA . ILE A 1 88 ? -10.040 -4.618 7.430 1.00 97.38 88 ILE A CA 1
ATOM 688 C C . ILE A 1 88 ? -10.671 -4.716 8.822 1.00 97.38 88 ILE A C 1
ATOM 690 O O . ILE A 1 88 ? -11.114 -3.704 9.358 1.00 97.38 88 ILE A O 1
ATOM 694 N N . LYS A 1 89 ? -10.603 -5.895 9.455 1.00 97.50 89 LYS A N 1
ATOM 695 C CA . LYS A 1 89 ? -11.116 -6.092 10.822 1.00 97.50 89 LYS A CA 1
ATOM 696 C C . LYS A 1 89 ? -10.471 -5.136 11.821 1.00 97.50 89 LYS A C 1
ATOM 698 O O . LYS A 1 89 ? -11.144 -4.600 12.696 1.00 97.50 89 LYS A O 1
ATOM 703 N N . TYR A 1 90 ? -9.163 -4.912 11.697 1.00 97.50 90 TYR A N 1
ATOM 704 C CA . TYR A 1 90 ? -8.456 -4.002 12.589 1.00 97.50 90 TYR A CA 1
ATOM 705 C C . TYR A 1 90 ? -8.872 -2.540 12.383 1.00 97.50 90 TYR A C 1
ATOM 707 O O . TYR A 1 90 ? -9.022 -1.811 13.361 1.00 97.50 90 TYR A O 1
ATOM 715 N N . ILE A 1 91 ? -9.120 -2.114 11.141 1.00 95.56 91 ILE A N 1
ATOM 716 C CA . ILE A 1 91 ? -9.683 -0.787 10.849 1.00 95.56 91 ILE A CA 1
ATOM 717 C C . ILE A 1 91 ? -11.058 -0.630 11.511 1.00 95.56 91 ILE A C 1
ATOM 719 O O . ILE A 1 91 ? -11.295 0.378 12.174 1.00 95.56 91 ILE A O 1
ATOM 723 N N . ASP A 1 92 ? -11.933 -1.628 11.385 1.00 94.19 92 ASP A N 1
ATOM 724 C CA . ASP A 1 92 ? -13.271 -1.588 11.984 1.00 94.19 92 ASP A CA 1
ATOM 725 C C . ASP A 1 92 ? -13.204 -1.510 13.514 1.00 94.19 92 ASP A C 1
ATOM 727 O O . ASP A 1 92 ? -13.868 -0.668 14.123 1.00 94.19 92 ASP A O 1
ATOM 731 N N . HIS A 1 93 ? -12.316 -2.299 14.127 1.00 95.44 93 HIS A N 1
ATOM 732 C CA . HIS A 1 93 ? -12.048 -2.237 15.562 1.00 95.44 93 HIS A CA 1
ATOM 733 C C . HIS A 1 93 ? -11.567 -0.846 16.006 1.00 95.44 93 HIS A C 1
ATOM 735 O O . HIS A 1 93 ? -12.028 -0.319 17.018 1.00 95.44 93 HIS A O 1
ATOM 741 N N . LEU A 1 94 ? -10.664 -0.216 15.246 1.00 94.19 94 LEU A N 1
ATOM 742 C CA . LEU A 1 94 ? -10.195 1.138 15.547 1.00 94.19 94 LEU A CA 1
ATOM 743 C C . LEU A 1 94 ? -11.310 2.183 15.401 1.00 94.19 94 LEU A C 1
ATOM 745 O O . LEU A 1 94 ? -11.391 3.100 16.220 1.00 94.19 94 LEU A O 1
ATOM 749 N N . HIS A 1 95 ? -12.179 2.056 14.395 1.00 90.56 95 HIS A N 1
ATOM 750 C CA . HIS A 1 95 ? -13.331 2.944 14.229 1.00 90.56 95 HIS A CA 1
ATOM 751 C C . HIS A 1 95 ? -14.326 2.818 15.385 1.00 90.56 95 HIS A C 1
ATOM 753 O O . HIS A 1 95 ? -14.818 3.829 15.884 1.00 90.56 95 HIS A O 1
ATOM 759 N N . GLU A 1 96 ? -14.614 1.599 15.836 1.00 90.56 96 GLU A N 1
ATOM 760 C CA . GLU A 1 96 ? -15.457 1.355 17.007 1.00 90.56 96 GLU A CA 1
ATOM 761 C C . GLU A 1 96 ? -14.820 1.912 18.286 1.00 90.56 96 GLU A C 1
ATOM 763 O O . GLU A 1 96 ? -15.454 2.680 19.007 1.00 90.56 96 GLU A O 1
ATOM 768 N N . ALA A 1 97 ? -13.533 1.642 18.516 1.00 90.88 97 ALA A N 1
ATOM 769 C CA . ALA A 1 97 ? -12.807 2.173 19.665 1.00 90.88 97 ALA A CA 1
ATOM 770 C C . ALA A 1 97 ? -12.802 3.713 19.702 1.00 90.88 97 ALA A C 1
ATOM 772 O O . ALA A 1 97 ? -12.873 4.308 20.779 1.00 90.88 97 ALA A O 1
ATOM 773 N N . LEU A 1 98 ? -12.726 4.377 18.544 1.00 88.38 98 LEU A N 1
ATOM 774 C CA . LEU A 1 98 ? -12.836 5.835 18.456 1.00 88.38 98 LEU A CA 1
ATOM 775 C C . LEU A 1 98 ? -14.250 6.336 18.774 1.00 88.38 98 LEU A C 1
ATOM 777 O O . LEU A 1 98 ? -14.380 7.287 19.546 1.00 88.38 98 LEU A O 1
ATOM 781 N N . ARG A 1 99 ? -15.296 5.692 18.239 1.00 85.81 99 ARG A N 1
ATOM 782 C CA . ARG A 1 99 ? -16.697 6.037 18.547 1.00 85.81 99 ARG A CA 1
ATOM 783 C C . ARG A 1 99 ? -17.001 5.902 20.035 1.00 85.81 99 ARG A C 1
ATOM 785 O O . ARG A 1 99 ? -17.552 6.827 20.631 1.00 85.81 99 ARG A O 1
ATOM 792 N N . ASN A 1 100 ? -16.548 4.813 20.652 1.00 88.00 100 ASN A N 1
ATOM 793 C CA . ASN A 1 100 ? -16.725 4.586 22.086 1.00 88.00 100 ASN A CA 1
ATOM 794 C C . ASN A 1 100 ? -16.046 5.693 22.898 1.00 88.00 100 ASN A C 1
ATOM 796 O O . ASN A 1 100 ? -16.662 6.279 23.781 1.00 88.00 100 ASN A O 1
ATOM 800 N N . LYS A 1 101 ? -14.818 6.085 22.532 1.00 86.81 101 LYS A N 1
ATOM 801 C CA . LYS A 1 101 ? -14.122 7.194 23.202 1.00 86.81 101 LYS A CA 1
ATOM 802 C C . LYS A 1 101 ? -14.848 8.531 23.077 1.00 86.81 101 LYS A C 1
ATOM 804 O O . LYS A 1 101 ? -14.838 9.293 24.041 1.00 86.81 101 LYS A O 1
ATOM 809 N N . PHE A 1 102 ? -15.446 8.832 21.926 1.00 84.50 102 PHE A N 1
ATOM 810 C CA . PHE A 1 102 ? -16.222 10.063 21.759 1.00 84.50 102 PHE A CA 1
ATOM 811 C C . PHE A 1 102 ? -17.552 10.024 22.511 1.00 84.50 102 PHE A C 1
ATOM 813 O O . PHE A 1 102 ? -17.998 11.059 22.993 1.00 84.50 102 PHE A O 1
ATOM 820 N N . THR A 1 103 ? -18.146 8.844 22.667 1.00 82.62 103 THR A N 1
ATOM 821 C CA . THR A 1 103 ? -19.367 8.662 23.461 1.00 82.62 103 THR A CA 1
ATOM 822 C C . THR A 1 103 ? -19.074 8.796 24.957 1.00 82.62 103 THR A C 1
ATOM 824 O O . THR A 1 103 ? -19.777 9.507 25.667 1.00 82.62 103 THR A O 1
ATOM 827 N N . GLU A 1 104 ? -17.989 8.184 25.440 1.00 85.88 104 GLU A N 1
ATOM 828 C CA . GLU A 1 104 ? -17.600 8.201 26.857 1.00 85.88 104 GLU A CA 1
ATOM 829 C C . GLU A 1 104 ? -17.041 9.551 27.323 1.00 85.88 104 GLU A C 1
ATOM 831 O O . GLU A 1 104 ? -17.308 9.984 28.443 1.00 85.88 104 GLU A O 1
ATOM 836 N N . ARG A 1 105 ? -16.208 10.204 26.501 1.00 83.69 105 ARG A N 1
ATOM 837 C CA . ARG A 1 105 ? -15.472 11.426 26.884 1.00 83.69 105 ARG A CA 1
ATOM 838 C C . ARG A 1 105 ? -16.008 12.693 26.223 1.00 83.69 105 ARG A C 1
ATOM 840 O O . ARG A 1 105 ? -15.492 13.777 26.493 1.00 83.69 105 ARG A O 1
ATOM 847 N N . GLY A 1 106 ? -17.018 12.561 25.368 1.00 76.75 106 GLY A N 1
ATOM 848 C CA . GLY A 1 106 ? -17.489 13.630 24.499 1.00 76.75 106 GLY A CA 1
ATOM 849 C C . GLY A 1 106 ? -16.567 13.873 23.301 1.00 76.75 106 GLY A C 1
ATOM 850 O O . GLY A 1 106 ? -15.452 13.350 23.195 1.00 76.75 106 GLY A O 1
ATOM 851 N N . LEU A 1 107 ? -17.045 14.703 22.373 1.00 78.69 107 LEU A N 1
ATOM 852 C CA . LEU A 1 107 ? -16.257 15.141 21.225 1.00 78.69 107 LEU A CA 1
ATOM 853 C C . LEU A 1 107 ? -15.065 16.000 21.686 1.00 78.69 107 LEU A C 1
ATOM 855 O O . LEU A 1 107 ? -15.219 16.856 22.568 1.00 78.69 107 LEU A O 1
ATOM 859 N N . PRO A 1 108 ? -13.877 15.825 21.076 1.00 81.06 108 PRO A N 1
ATOM 860 C CA . PRO A 1 108 ? -12.724 16.661 21.377 1.00 81.06 108 PRO A CA 1
ATOM 861 C C . PRO A 1 108 ? -13.026 18.138 21.062 1.00 81.06 108 PRO A C 1
ATOM 863 O O . PRO A 1 108 ? -13.819 18.414 20.160 1.00 81.06 108 PRO A O 1
ATOM 866 N N . PRO A 1 109 ? -12.357 19.105 21.723 1.00 78.06 109 PRO A N 1
ATOM 867 C CA . PRO A 1 109 ? -12.622 20.537 21.540 1.00 78.06 109 PRO A CA 1
ATOM 868 C C . PRO A 1 109 ? -12.524 21.026 20.091 1.00 78.06 109 PRO A C 1
ATOM 870 O O . PRO A 1 109 ? -13.198 21.971 19.706 1.00 78.06 109 PRO A O 1
ATOM 873 N N . SER A 1 110 ? -11.715 20.363 19.260 1.00 74.44 110 SER A N 1
ATOM 874 C CA . SER A 1 110 ? -11.591 20.663 17.828 1.00 74.44 110 SER A CA 1
ATOM 875 C C . SER A 1 110 ? -12.823 20.295 16.997 1.00 74.44 110 SER A C 1
ATOM 877 O O . SER A 1 110 ? -12.923 20.724 15.853 1.00 74.44 110 SER A O 1
ATOM 879 N N . LEU A 1 111 ? -13.721 19.475 17.542 1.00 72.44 111 LEU A N 1
ATOM 880 C CA . LEU A 1 111 ? -14.966 19.033 16.912 1.00 72.44 111 LEU A CA 1
ATOM 881 C C . LEU A 1 111 ? -16.210 19.553 17.648 1.00 72.44 111 LEU A C 1
ATOM 883 O O . LEU A 1 111 ? -17.329 19.351 17.177 1.00 72.44 111 LEU A O 1
ATOM 887 N N . GLN A 1 112 ? -16.032 20.230 18.787 1.00 72.56 112 GLN A N 1
ATOM 888 C CA . GLN A 1 112 ? -17.129 20.857 19.520 1.00 72.56 112 GLN A CA 1
ATOM 889 C C . GLN A 1 112 ? -17.748 21.975 18.671 1.00 72.56 112 GLN A C 1
ATOM 891 O O . GLN A 1 112 ? -17.050 22.862 18.187 1.00 72.56 112 GLN A O 1
ATOM 896 N N . GLY A 1 113 ? -19.067 21.911 18.472 1.00 69.06 113 GLY A N 1
ATOM 897 C CA . GLY A 1 113 ? -19.819 22.851 17.631 1.00 69.06 113 GLY A CA 1
ATOM 898 C C . GLY A 1 113 ? -20.077 22.370 16.201 1.00 69.06 113 GLY A C 1
ATOM 899 O O . GLY A 1 113 ? -20.771 23.054 15.453 1.00 69.06 113 GLY A O 1
ATOM 900 N N . MET A 1 114 ? -19.576 21.192 15.817 1.00 71.31 114 MET A N 1
ATOM 901 C CA . MET A 1 114 ? -20.004 20.540 14.580 1.00 71.31 114 MET A CA 1
ATOM 902 C C . MET A 1 114 ? -21.270 19.705 14.837 1.00 71.31 114 MET A C 1
ATOM 904 O O . MET A 1 114 ? -21.343 19.036 15.870 1.00 71.31 114 MET A O 1
ATOM 908 N N . PRO A 1 115 ? -22.258 19.703 13.921 1.00 67.56 115 PRO A N 1
ATOM 909 C CA . PRO A 1 115 ? -23.446 18.858 14.023 1.00 67.56 115 PRO A CA 1
ATOM 910 C C . PRO A 1 115 ? -23.080 17.412 13.656 1.00 67.56 115 PRO A C 1
ATOM 912 O O . PRO A 1 115 ? -23.440 16.917 12.593 1.00 67.56 115 PRO A O 1
ATOM 915 N N . ILE A 1 116 ? -22.277 16.765 14.499 1.00 72.38 116 ILE A N 1
ATOM 916 C CA . ILE A 1 116 ? -21.878 15.368 14.334 1.00 72.38 116 ILE A CA 1
ATOM 917 C C . ILE A 1 116 ? -22.786 14.547 15.236 1.00 72.38 116 ILE A C 1
ATOM 919 O O . ILE A 1 116 ? -22.641 14.569 16.458 1.00 72.38 116 ILE A O 1
ATOM 923 N N . ASP A 1 117 ? -23.719 13.832 14.623 1.00 74.81 117 ASP A N 1
ATOM 924 C CA . ASP A 1 117 ? -24.494 12.811 15.315 1.00 74.81 117 ASP A CA 1
ATOM 925 C C . ASP A 1 117 ? -23.692 11.503 15.322 1.00 74.81 117 ASP A C 1
ATOM 927 O O . ASP A 1 117 ? -23.513 10.884 14.275 1.00 74.81 117 ASP A O 1
ATOM 931 N N . LEU A 1 118 ? -23.156 11.101 16.476 1.00 71.19 118 LEU A N 1
ATOM 932 C CA . LEU A 1 118 ? -22.262 9.939 16.598 1.00 71.19 118 LEU A CA 1
ATOM 933 C C . LEU A 1 118 ? -22.931 8.609 16.206 1.00 71.19 118 LEU A C 1
ATOM 935 O O . LEU A 1 118 ? -22.220 7.675 15.836 1.00 71.19 118 LEU A O 1
ATOM 939 N N . GLU A 1 119 ? -24.263 8.532 16.270 1.00 69.12 119 GLU A N 1
ATOM 940 C CA . GLU A 1 119 ? -25.028 7.315 15.970 1.00 69.12 119 GLU A CA 1
ATOM 941 C C . GLU A 1 119 ? -25.236 7.106 14.464 1.00 69.12 119 GLU A C 1
ATOM 943 O O . GLU A 1 119 ? -25.251 5.972 13.982 1.00 69.12 119 GLU A O 1
ATOM 948 N N . THR A 1 120 ? -25.360 8.190 13.692 1.00 74.38 120 THR A N 1
ATOM 949 C CA . THR A 1 120 ? -25.627 8.122 12.245 1.00 74.38 120 THR A CA 1
ATOM 950 C C . THR A 1 120 ? -24.452 8.556 11.374 1.00 74.38 120 THR A C 1
ATOM 952 O O . THR A 1 120 ? -24.390 8.181 10.201 1.00 74.38 120 THR A O 1
ATOM 955 N N . THR A 1 121 ? -23.505 9.325 11.915 1.00 78.06 121 THR A N 1
ATOM 956 C CA . THR A 1 121 ? -22.403 9.892 11.131 1.00 78.06 121 THR A CA 1
ATOM 957 C C . THR A 1 121 ? -21.311 8.852 10.897 1.00 78.06 121 THR A C 1
ATOM 959 O O . THR A 1 121 ? -20.723 8.312 11.836 1.00 78.06 121 THR A O 1
ATOM 962 N N . ASP A 1 122 ? -20.981 8.608 9.627 1.00 80.19 122 ASP A N 1
ATOM 963 C CA . ASP A 1 122 ? -19.845 7.765 9.256 1.00 80.19 122 ASP A CA 1
ATOM 964 C C . ASP A 1 122 ? -18.533 8.392 9.771 1.00 80.19 122 ASP A C 1
ATOM 966 O O . ASP A 1 122 ? -18.236 9.570 9.544 1.00 80.19 122 ASP A O 1
ATOM 970 N N . MET A 1 123 ? -17.698 7.584 10.431 1.00 80.00 123 MET A N 1
ATOM 971 C CA . MET A 1 123 ? -16.370 7.989 10.906 1.00 80.00 123 MET A CA 1
ATOM 972 C C . MET A 1 123 ? -15.492 8.546 9.778 1.00 80.00 123 MET A C 1
ATOM 974 O O . MET A 1 123 ? -14.628 9.386 10.033 1.00 80.00 123 MET A O 1
ATOM 978 N N . ARG A 1 124 ? -15.726 8.141 8.522 1.00 78.94 124 ARG A N 1
ATOM 979 C CA . ARG A 1 124 ? -15.046 8.716 7.349 1.00 78.94 124 ARG A CA 1
ATOM 980 C C . ARG A 1 124 ? -15.283 10.213 7.205 1.00 78.94 124 ARG A C 1
ATOM 982 O O . ARG A 1 124 ? -14.359 10.934 6.829 1.00 78.94 124 ARG A O 1
ATOM 989 N N . ASP A 1 125 ? -16.484 10.688 7.506 1.00 80.25 125 ASP A N 1
ATOM 990 C CA . ASP A 1 125 ? -16.818 12.103 7.387 1.00 80.25 125 ASP A CA 1
ATOM 991 C C . ASP A 1 125 ? -16.224 12.904 8.543 1.00 80.25 125 ASP A C 1
ATOM 993 O O . ASP A 1 125 ? -15.670 13.980 8.316 1.00 80.25 125 ASP A O 1
ATOM 997 N N . VAL A 1 126 ? -16.180 12.321 9.746 1.00 78.38 126 VAL A N 1
ATOM 998 C CA . VAL A 1 126 ? -15.454 12.892 10.893 1.00 78.38 126 VAL A CA 1
ATOM 999 C C . VAL A 1 126 ? -13.957 13.031 10.586 1.00 78.38 126 VAL A C 1
ATOM 1001 O O . VAL A 1 126 ? -13.371 14.093 10.801 1.00 78.38 126 VAL A O 1
ATOM 1004 N N . VAL A 1 127 ? -13.329 11.994 10.021 1.00 78.44 127 VAL A N 1
ATOM 1005 C CA . VAL A 1 127 ? -11.911 12.029 9.619 1.00 78.44 127 VAL A CA 1
ATOM 1006 C C . VAL A 1 127 ? -11.673 13.053 8.506 1.00 78.44 127 VAL A C 1
ATOM 1008 O O . VAL A 1 127 ? -10.681 13.781 8.547 1.00 78.44 127 VAL A O 1
ATOM 1011 N N . ARG A 1 128 ? -12.584 13.163 7.532 1.00 81.50 128 ARG A N 1
ATOM 1012 C CA . ARG A 1 128 ? -12.492 14.153 6.448 1.00 81.50 128 ARG A CA 1
ATOM 1013 C C . ARG A 1 128 ? -12.593 15.585 6.972 1.00 81.50 128 ARG A C 1
ATOM 1015 O O . ARG A 1 128 ? -11.822 16.443 6.550 1.00 81.50 128 ARG A O 1
ATOM 1022 N N . LEU A 1 129 ? -13.497 15.835 7.918 1.00 78.31 129 LEU A N 1
ATOM 1023 C CA . LEU A 1 129 ? -13.622 17.123 8.600 1.00 78.31 129 LEU A CA 1
ATOM 1024 C C . LEU A 1 129 ? -12.349 17.469 9.381 1.00 78.31 129 LEU A C 1
ATOM 1026 O O . LEU A 1 129 ? -11.883 18.606 9.314 1.00 78.31 129 LEU A O 1
ATOM 1030 N N . LEU A 1 130 ? -11.745 16.498 10.071 1.00 76.88 130 LEU A N 1
ATOM 1031 C CA . LEU A 1 130 ? -10.466 16.698 10.759 1.00 76.88 130 LEU A CA 1
ATOM 1032 C C . LEU A 1 130 ? -9.334 17.037 9.780 1.00 76.88 130 LEU A C 1
ATOM 1034 O O . LEU A 1 130 ? -8.626 18.018 10.001 1.00 7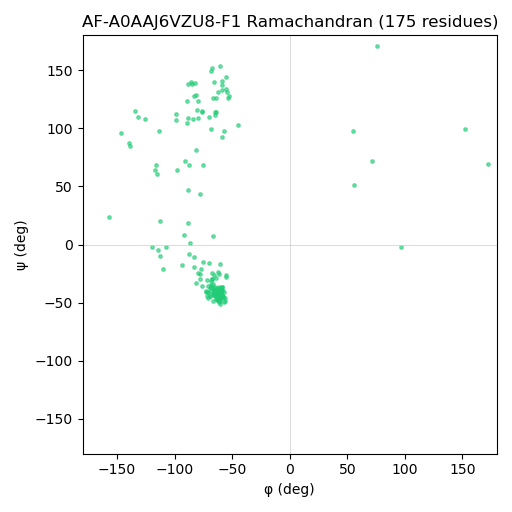6.88 130 LEU A O 1
ATOM 1038 N N . ALA A 1 131 ? -9.202 16.280 8.686 1.00 78.00 131 ALA A N 1
ATOM 1039 C CA . ALA A 1 131 ? -8.158 16.485 7.680 1.00 78.00 131 ALA A CA 1
ATOM 1040 C C . ALA A 1 131 ? -8.235 17.880 7.030 1.00 78.00 131 ALA A C 1
ATOM 1042 O O . ALA A 1 131 ? -7.217 18.557 6.872 1.00 78.00 131 ALA A O 1
ATOM 1043 N N . ASN A 1 132 ? -9.448 18.349 6.728 1.00 74.44 132 ASN A N 1
ATOM 1044 C CA . ASN A 1 132 ? -9.665 19.669 6.134 1.00 74.44 132 ASN A CA 1
ATOM 1045 C C . ASN A 1 132 ? -9.344 20.819 7.107 1.00 74.44 132 ASN A C 1
ATOM 1047 O O . ASN A 1 132 ? -8.893 21.880 6.682 1.00 74.44 132 ASN A O 1
ATOM 1051 N N . ASN A 1 133 ? -9.536 20.617 8.414 1.00 63.72 133 ASN A N 1
ATOM 1052 C CA . ASN A 1 133 ? -9.220 21.624 9.431 1.00 63.72 133 ASN A CA 1
ATOM 1053 C C . ASN A 1 133 ? -7.721 21.678 9.787 1.00 63.72 133 ASN A C 1
ATOM 1055 O O . ASN A 1 133 ? -7.233 22.726 10.218 1.00 63.72 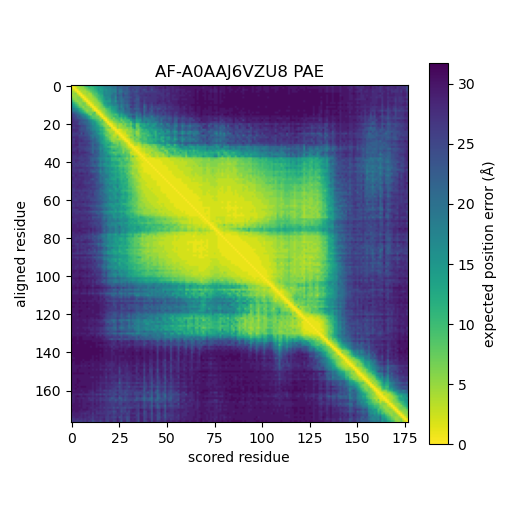133 ASN A O 1
ATOM 1059 N N . THR A 1 134 ? -6.968 20.588 9.594 1.00 60.38 134 THR A N 1
ATOM 1060 C CA . THR A 1 134 ? -5.511 20.576 9.820 1.00 60.38 134 THR A CA 1
ATOM 1061 C C . THR A 1 134 ? -4.729 21.424 8.816 1.00 60.38 134 THR A C 1
ATOM 1063 O O . THR A 1 134 ? -3.774 22.085 9.219 1.00 60.38 134 THR A O 1
ATOM 1066 N N . GLU A 1 135 ? -5.160 21.490 7.553 1.00 53.91 135 GLU A N 1
ATOM 1067 C CA . GLU A 1 135 ? -4.495 22.281 6.498 1.00 53.91 135 GLU A CA 1
ATOM 1068 C C . GLU A 1 135 ? -4.515 23.798 6.789 1.00 53.91 135 GLU A C 1
ATOM 1070 O O . GLU A 1 135 ? -3.587 24.524 6.428 1.00 53.91 135 GLU A O 1
ATOM 1075 N N . ILE A 1 136 ? -5.531 24.287 7.511 1.00 52.06 136 ILE A N 1
ATOM 1076 C CA . ILE A 1 136 ? -5.694 25.719 7.820 1.00 52.06 136 ILE A CA 1
ATOM 1077 C C . ILE A 1 136 ? -4.754 26.166 8.956 1.00 52.06 136 ILE A C 1
ATOM 1079 O O . ILE A 1 136 ? -4.364 27.329 9.018 1.00 52.06 136 ILE A O 1
ATOM 1083 N N . ARG A 1 137 ? -4.322 25.255 9.843 1.00 48.84 137 ARG A N 1
ATOM 1084 C CA . ARG A 1 137 ? -3.406 25.586 10.954 1.00 48.84 137 ARG A CA 1
ATOM 1085 C C . ARG A 1 137 ? -1.921 25.513 10.583 1.00 48.84 137 ARG A C 1
ATOM 1087 O O . ARG A 1 137 ? -1.086 25.968 11.361 1.00 48.84 137 ARG A O 1
ATOM 1094 N N . SER A 1 138 ? -1.584 25.019 9.392 1.00 44.03 138 SER A N 1
ATOM 1095 C CA . SER A 1 138 ? -0.219 25.000 8.844 1.00 44.03 138 SER A CA 1
ATOM 1096 C C . SER A 1 138 ? 0.172 26.259 8.053 1.00 44.03 138 SER A C 1
ATOM 1098 O O . SER A 1 138 ? 1.182 26.251 7.353 1.00 44.03 138 SER A O 1
ATOM 1100 N N . THR A 1 139 ? -0.522 27.393 8.210 1.00 44.47 139 THR A N 1
ATOM 1101 C CA . THR A 1 139 ? -0.029 28.712 7.748 1.00 44.47 139 THR A CA 1
ATOM 1102 C C . THR A 1 139 ? 1.021 29.303 8.700 1.00 44.47 139 THR A C 1
ATOM 1104 O O . THR A 1 139 ? 1.003 30.487 9.031 1.00 44.47 139 THR A O 1
ATOM 1107 N N . GLY A 1 140 ? 1.949 28.465 9.156 1.00 44.75 140 GLY A N 1
ATOM 1108 C CA . GLY A 1 140 ? 3.098 28.826 9.974 1.00 44.75 140 GLY A CA 1
ATOM 1109 C C . GLY A 1 140 ? 4.396 28.540 9.228 1.00 44.75 140 GLY A C 1
ATOM 1110 O O . GLY A 1 140 ? 5.134 27.649 9.619 1.00 44.75 140 GLY A O 1
ATOM 1111 N N . ARG A 1 141 ? 4.657 29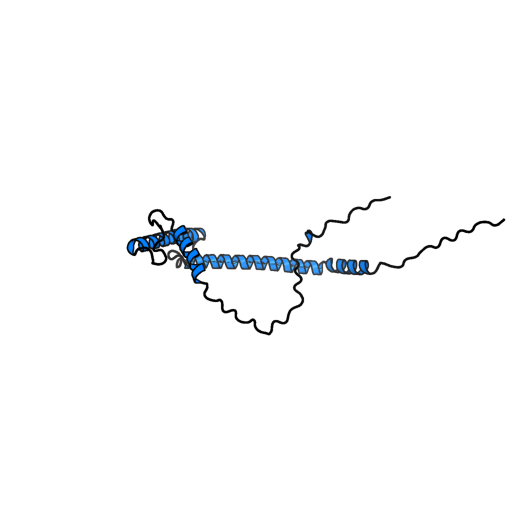.310 8.162 1.00 43.12 141 ARG A N 1
ATOM 1112 C CA . ARG A 1 141 ? 5.989 29.592 7.590 1.00 43.12 141 ARG A CA 1
ATOM 1113 C C . ARG A 1 141 ? 6.854 28.367 7.210 1.00 43.12 141 ARG A C 1
ATOM 1115 O O . ARG A 1 141 ? 7.646 27.907 8.032 1.00 43.12 141 ARG A O 1
ATOM 1122 N N . PRO A 1 142 ? 6.890 27.937 5.932 1.00 42.66 142 PRO A N 1
ATOM 1123 C CA . PRO A 1 142 ? 8.100 27.304 5.432 1.00 42.66 142 PRO A CA 1
ATOM 1124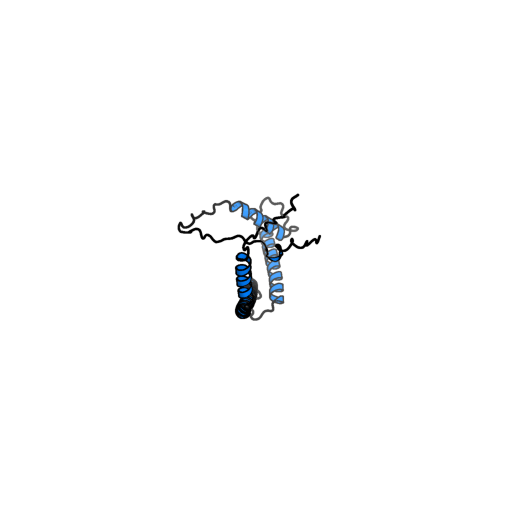 C C . PRO A 1 142 ? 9.196 28.375 5.441 1.00 42.66 142 PRO A C 1
ATOM 1126 O O . PRO A 1 142 ? 9.130 29.364 4.711 1.00 42.66 142 PRO A O 1
ATOM 1129 N N . LEU A 1 143 ? 10.186 28.217 6.319 1.00 44.72 143 LEU A N 1
ATOM 1130 C CA . LEU A 1 143 ? 11.465 28.898 6.180 1.00 44.72 143 LEU A CA 1
ATOM 1131 C C . LEU A 1 143 ? 12.028 28.497 4.815 1.00 44.72 143 LEU A C 1
ATOM 1133 O O . LEU A 1 143 ? 12.589 27.416 4.651 1.00 44.72 143 LEU A O 1
ATOM 1137 N N . SER A 1 144 ? 11.828 29.366 3.829 1.00 46.88 144 SER A N 1
ATOM 1138 C CA . SER A 1 144 ? 12.578 29.378 2.587 1.00 46.88 144 SER A CA 1
ATOM 1139 C C . SER A 1 144 ? 14.046 29.561 2.957 1.00 46.88 144 SER A C 1
ATOM 1141 O O . SER A 1 144 ? 14.517 30.681 3.163 1.00 46.88 144 SER A O 1
ATOM 1143 N N . LEU A 1 145 ? 14.749 28.442 3.115 1.00 53.72 145 LEU A N 1
ATOM 1144 C CA . LEU A 1 145 ? 16.199 28.418 3.078 1.00 53.72 145 LEU A CA 1
ATOM 1145 C C . LEU A 1 145 ? 16.628 29.096 1.768 1.00 53.72 145 LEU A C 1
ATOM 1147 O O . LEU A 1 145 ? 16.109 28.727 0.708 1.00 53.72 145 LEU A O 1
ATOM 1151 N N . PRO A 1 146 ? 17.524 30.096 1.813 1.00 59.12 146 PRO A N 1
ATOM 1152 C CA . PRO A 1 146 ? 18.108 30.628 0.595 1.00 59.12 146 PRO A CA 1
ATOM 1153 C C . PRO A 1 146 ? 18.820 29.481 -0.139 1.00 59.12 146 PRO A C 1
ATOM 1155 O O . PRO A 1 146 ? 19.470 28.653 0.509 1.00 59.12 146 PRO A O 1
ATOM 1158 N N . PRO A 1 147 ? 18.679 29.380 -1.471 1.00 59.19 147 PRO A N 1
ATOM 1159 C CA . PRO A 1 147 ? 19.383 28.361 -2.232 1.00 59.19 147 PRO A CA 1
ATOM 1160 C C . PRO A 1 147 ? 20.901 28.530 -2.037 1.00 59.19 147 PRO A C 1
ATOM 1162 O O . PRO A 1 147 ? 21.383 29.665 -1.993 1.00 59.19 147 PRO A O 1
ATOM 1165 N N . PRO A 1 148 ? 21.665 27.430 -1.912 1.00 58.69 148 PRO A N 1
ATOM 1166 C CA . PRO A 1 148 ? 23.120 27.497 -1.855 1.00 58.69 148 PRO A CA 1
ATOM 1167 C C . PRO A 1 148 ? 23.646 28.168 -3.131 1.00 58.69 148 PRO A C 1
ATOM 1169 O O . PRO A 1 148 ? 23.224 27.830 -4.240 1.00 58.69 148 PRO A O 1
ATOM 1172 N N . ALA A 1 149 ? 24.557 29.125 -2.961 1.00 57.22 149 ALA A N 1
ATOM 1173 C CA . ALA A 1 149 ? 25.024 30.055 -3.990 1.00 57.22 149 ALA A CA 1
ATOM 1174 C C . ALA A 1 149 ? 25.818 29.425 -5.159 1.00 57.22 149 ALA A C 1
ATOM 1176 O O . ALA A 1 149 ? 26.284 30.155 -6.026 1.00 57.22 149 ALA A O 1
ATOM 1177 N N . ASP A 1 150 ? 25.913 28.096 -5.254 1.00 56.62 150 ASP A N 1
ATOM 1178 C CA . ASP A 1 150 ? 26.812 27.417 -6.201 1.00 56.62 150 ASP A CA 1
ATOM 1179 C C . ASP A 1 150 ? 26.093 26.640 -7.319 1.00 56.62 150 ASP A C 1
ATOM 1181 O O . ASP A 1 150 ? 26.668 25.767 -7.973 1.00 56.62 150 ASP A O 1
ATOM 1185 N N . SER A 1 151 ? 24.829 26.965 -7.603 1.00 52.00 151 SER A N 1
ATOM 1186 C CA . SER A 1 151 ? 24.113 26.384 -8.749 1.00 52.00 151 SER A CA 1
ATOM 1187 C C . SER A 1 151 ? 24.478 27.113 -10.045 1.00 52.00 151 SER A C 1
ATOM 1189 O O . SER A 1 151 ? 23.748 27.981 -10.522 1.00 52.00 151 SER A O 1
ATOM 1191 N N . ILE A 1 152 ? 25.622 26.749 -10.624 1.00 58.47 152 ILE A N 1
ATOM 1192 C CA . ILE A 1 152 ? 25.996 27.110 -11.997 1.00 58.47 152 ILE A CA 1
ATOM 1193 C C . ILE A 1 152 ? 24.853 26.678 -12.943 1.00 58.47 152 ILE A C 1
ATOM 1195 O O . ILE A 1 152 ? 24.477 25.502 -12.935 1.00 58.47 152 ILE A O 1
ATOM 1199 N N . PRO A 1 153 ? 24.292 27.573 -13.779 1.00 49.19 153 PRO A N 1
ATOM 1200 C CA . PRO A 1 153 ? 23.238 27.213 -14.722 1.00 49.19 153 PRO A CA 1
ATOM 1201 C C . PRO A 1 153 ? 23.769 26.209 -15.749 1.00 49.19 153 PRO A C 1
ATOM 1203 O O . PRO A 1 153 ? 24.628 26.539 -16.565 1.00 49.19 153 PRO A O 1
ATOM 1206 N N . HIS A 1 154 ? 23.260 24.977 -15.732 1.00 54.88 154 HIS A N 1
ATOM 1207 C CA . HIS A 1 154 ? 23.570 23.980 -16.756 1.00 54.88 154 HIS A CA 1
ATOM 1208 C C . HIS A 1 154 ? 22.774 24.313 -18.035 1.00 54.88 154 HIS A C 1
ATOM 1210 O O . HIS A 1 154 ? 21.544 24.216 -18.033 1.00 54.88 154 HIS A O 1
ATOM 1216 N N . PRO A 1 155 ? 23.413 24.678 -19.162 1.00 57.69 155 PRO A N 1
ATOM 1217 C CA . PRO A 1 155 ? 22.697 25.086 -20.362 1.00 57.69 155 PRO A CA 1
ATOM 1218 C C . PRO A 1 155 ? 22.373 23.853 -21.209 1.00 57.69 155 PRO A C 1
ATOM 1220 O O . PRO A 1 155 ? 22.966 23.672 -22.264 1.00 57.69 155 PRO A O 1
ATOM 1223 N N . CYS A 1 156 ? 21.490 22.957 -20.758 1.00 55.53 156 CYS A N 1
ATOM 1224 C CA . CYS A 1 156 ? 21.075 21.811 -21.583 1.00 55.53 156 CYS A CA 1
ATOM 1225 C C . CYS A 1 156 ? 19.712 21.193 -21.227 1.00 55.53 156 CYS A C 1
ATOM 1227 O O . CYS A 1 156 ? 19.461 20.048 -21.592 1.00 55.53 156 CYS A O 1
ATOM 1229 N N . GLU A 1 157 ? 18.781 21.914 -20.601 1.00 49.44 157 GLU A N 1
ATOM 1230 C CA . GLU A 1 157 ? 17.414 21.398 -20.447 1.00 49.44 157 GLU A CA 1
ATOM 1231 C C . GLU A 1 157 ? 16.528 21.834 -21.621 1.00 49.44 157 GLU A C 1
ATOM 1233 O O . GLU A 1 157 ? 15.655 22.694 -21.533 1.00 49.44 157 GLU A O 1
ATOM 1238 N N . ARG A 1 158 ? 16.781 21.234 -22.792 1.00 54.03 158 ARG A N 1
ATOM 1239 C CA . ARG A 1 158 ? 15.829 21.291 -23.906 1.00 54.03 158 ARG A CA 1
ATOM 1240 C C . ARG A 1 158 ? 14.600 20.470 -23.523 1.00 54.03 158 ARG A C 1
ATOM 1242 O O . ARG A 1 158 ? 14.599 19.251 -23.694 1.00 54.03 158 ARG A O 1
ATOM 1249 N N . GLN A 1 159 ? 13.549 21.154 -23.074 1.00 52.56 159 GLN A N 1
ATOM 1250 C CA . GLN A 1 159 ? 12.180 20.643 -23.042 1.00 52.56 159 GLN A CA 1
ATOM 1251 C C . GLN A 1 159 ? 11.848 19.954 -24.378 1.00 52.56 159 GLN A C 1
ATOM 1253 O O . GLN A 1 159 ? 11.603 20.589 -25.402 1.00 52.56 1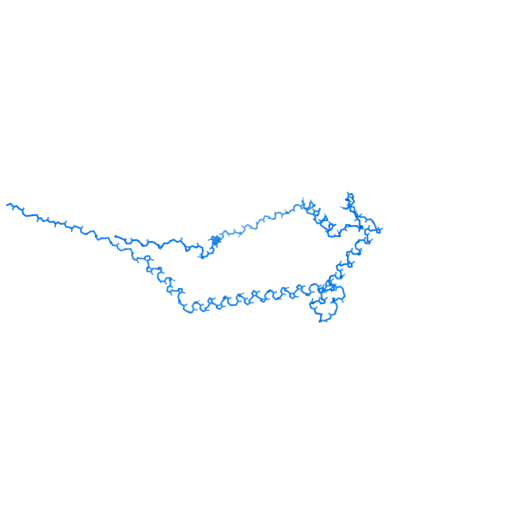59 GLN A O 1
ATOM 1258 N N . ARG A 1 160 ? 11.861 18.620 -24.376 1.00 58.75 160 ARG A N 1
ATOM 1259 C CA . ARG A 1 160 ? 11.364 17.772 -25.465 1.00 58.75 160 ARG A CA 1
ATOM 1260 C C . ARG A 1 160 ? 10.168 16.976 -24.963 1.00 58.75 160 ARG A C 1
ATOM 1262 O O . ARG A 1 160 ? 10.182 15.752 -24.967 1.00 58.75 160 ARG A O 1
ATOM 1269 N N . ASN A 1 161 ? 9.119 17.686 -24.556 1.00 59.88 161 ASN A N 1
ATOM 1270 C CA . ASN A 1 161 ? 7.809 17.094 -24.278 1.00 59.88 161 ASN A CA 1
ATOM 1271 C C . ASN A 1 161 ? 6.936 17.045 -25.542 1.00 59.88 161 ASN A C 1
ATOM 1273 O O . ASN A 1 161 ? 5.764 17.398 -25.524 1.00 59.88 161 ASN A O 1
ATOM 1277 N N . VAL A 1 162 ? 7.508 16.584 -26.659 1.00 64.75 162 VAL A N 1
ATOM 1278 C CA . VAL A 1 162 ? 6.725 16.180 -27.833 1.00 64.75 162 VAL A CA 1
ATOM 1279 C C . VAL A 1 162 ? 7.237 14.814 -28.293 1.00 64.75 162 VAL A C 1
ATOM 1281 O O . VAL A 1 162 ? 8.367 14.715 -28.781 1.00 64.75 162 VAL A O 1
ATOM 1284 N N . PRO A 1 163 ? 6.450 13.739 -28.117 1.00 66.25 163 PRO A N 1
ATOM 1285 C CA . PRO A 1 163 ? 6.786 12.422 -28.636 1.00 66.25 163 PRO A CA 1
ATOM 1286 C C . PRO A 1 163 ? 7.031 12.455 -30.150 1.00 66.25 163 PRO A C 1
ATOM 1288 O O . PRO A 1 163 ? 6.252 13.025 -30.915 1.00 66.25 163 PRO A O 1
ATOM 1291 N N . SER A 1 164 ? 8.111 11.813 -30.600 1.00 63.53 164 SER A N 1
ATOM 1292 C CA . SER A 1 164 ? 8.603 11.887 -31.987 1.00 63.53 164 SER A CA 1
ATOM 1293 C C . SER A 1 164 ? 7.619 11.391 -33.053 1.00 63.53 164 SER A C 1
ATOM 1295 O O . SER A 1 164 ? 7.789 11.710 -34.229 1.00 63.53 164 SER A O 1
ATOM 1297 N N . TYR A 1 165 ? 6.582 10.642 -32.672 1.00 64.12 165 TYR A N 1
ATOM 1298 C CA . TYR A 1 165 ? 5.550 10.164 -33.592 1.00 64.12 165 TYR A CA 1
ATOM 1299 C C . TYR A 1 165 ? 4.548 11.250 -34.021 1.00 64.12 165 TYR A C 1
ATOM 1301 O O . TYR A 1 165 ? 3.864 11.059 -35.021 1.00 64.12 165 TYR A O 1
ATOM 1309 N N . LEU A 1 166 ? 4.483 12.399 -33.335 1.00 62.12 166 LEU A N 1
ATOM 1310 C CA . LEU A 1 166 ? 3.577 13.502 -33.694 1.00 62.12 166 LEU A CA 1
ATOM 1311 C C . LEU A 1 166 ? 4.120 14.422 -34.801 1.00 62.12 166 LEU A C 1
ATOM 1313 O O . LEU A 1 166 ? 3.380 15.234 -35.345 1.00 62.12 166 LEU A O 1
ATOM 1317 N N . LEU A 1 167 ? 5.396 14.294 -35.177 1.00 60.53 167 LEU A N 1
ATOM 1318 C CA . LEU A 1 167 ? 6.057 15.202 -36.128 1.00 60.53 167 LEU A CA 1
ATOM 1319 C C . LEU A 1 167 ? 5.983 14.747 -37.595 1.00 60.53 167 LEU A C 1
ATOM 1321 O O . LEU A 1 167 ? 6.635 15.333 -38.456 1.00 60.53 167 LEU A O 1
ATOM 1325 N N . LYS A 1 168 ? 5.214 13.698 -37.910 1.00 56.44 168 LYS A N 1
ATOM 1326 C CA . LYS A 1 168 ? 5.206 13.087 -39.247 1.00 56.44 168 LYS A CA 1
ATOM 1327 C C . LYS A 1 168 ? 3.846 13.206 -39.931 1.00 56.44 168 LYS A C 1
ATOM 1329 O O . LYS A 1 168 ? 3.210 12.209 -40.245 1.00 56.44 168 LYS A O 1
ATOM 1334 N N . ALA A 1 169 ? 3.423 14.434 -40.205 1.00 60.25 169 ALA A N 1
ATOM 1335 C CA . ALA A 1 169 ? 2.323 14.697 -41.124 1.00 60.25 169 ALA A CA 1
ATOM 1336 C C . ALA A 1 169 ? 2.570 16.016 -41.860 1.00 60.25 169 ALA A C 1
ATOM 1338 O O . ALA A 1 169 ? 2.285 17.077 -41.314 1.00 60.25 169 ALA A O 1
ATOM 1339 N N . LYS A 1 170 ? 3.134 15.920 -43.074 1.00 57.00 170 LYS A N 1
ATOM 1340 C CA . LYS A 1 170 ? 2.973 16.814 -44.245 1.00 57.00 170 LYS A CA 1
ATOM 1341 C C . LYS A 1 170 ? 4.231 16.758 -45.114 1.00 57.00 170 LYS A C 1
ATOM 1343 O O . LYS A 1 170 ? 5.221 17.401 -44.805 1.00 57.00 170 LYS A O 1
ATOM 1348 N N . SER A 1 171 ? 4.174 15.967 -46.187 1.00 50.47 171 SER A N 1
ATOM 1349 C CA . SER A 1 171 ? 4.845 16.229 -47.475 1.00 50.47 171 SER A CA 1
ATOM 1350 C C . SER A 1 171 ? 4.707 14.999 -48.382 1.00 50.47 171 SER A C 1
ATOM 1352 O O . SER A 1 171 ? 5.669 14.283 -48.649 1.00 50.47 171 SER A O 1
ATOM 1354 N N . LEU A 1 172 ? 3.487 14.737 -48.845 1.00 54.66 172 LEU A N 1
ATOM 1355 C CA . LEU A 1 172 ? 3.238 13.922 -50.033 1.00 54.66 172 LEU A CA 1
ATOM 1356 C C . LEU A 1 172 ? 2.115 14.598 -50.814 1.00 54.66 172 LEU A C 1
ATOM 1358 O O . LEU A 1 172 ? 0.945 14.275 -50.647 1.00 54.66 172 LEU A O 1
ATOM 1362 N N . ARG A 1 173 ? 2.490 15.575 -51.637 1.00 48.34 173 ARG A N 1
ATOM 1363 C CA . ARG A 1 173 ? 1.793 15.882 -52.887 1.00 48.34 173 ARG A CA 1
ATOM 1364 C C . ARG A 1 173 ? 2.861 16.191 -53.930 1.00 48.34 173 ARG A C 1
ATOM 1366 O O . ARG A 1 173 ? 3.290 17.326 -54.079 1.00 48.34 173 ARG A O 1
ATOM 1373 N N . LYS A 1 174 ? 3.330 15.128 -54.589 1.00 50.69 174 LYS A N 1
ATOM 1374 C CA . LYS A 1 174 ? 3.742 15.225 -55.988 1.00 50.69 174 LYS A CA 1
ATOM 1375 C C . LYS A 1 174 ? 2.463 15.503 -56.768 1.00 50.69 174 LYS A C 1
ATOM 1377 O O . LYS A 1 174 ? 1.495 14.764 -56.596 1.00 50.69 174 LYS A O 1
ATOM 1382 N N . GLN A 1 175 ? 2.453 16.553 -57.569 1.00 54.91 175 GLN A N 1
ATOM 1383 C CA . GLN A 1 175 ? 1.499 16.661 -58.654 1.00 54.91 175 GLN A CA 1
ATOM 1384 C C . GLN A 1 175 ? 2.324 16.909 -59.906 1.00 54.91 175 GLN A C 1
ATOM 1386 O O . GLN A 1 175 ? 2.968 17.947 -60.034 1.00 54.91 175 GLN A O 1
ATOM 1391 N N . ASP A 1 176 ? 2.370 15.874 -60.738 1.00 56.53 176 ASP A N 1
ATOM 1392 C CA . ASP A 1 176 ? 2.781 15.947 -62.129 1.00 56.53 176 ASP A CA 1
ATOM 1393 C C . ASP A 1 176 ? 1.948 17.009 -62.850 1.00 56.53 176 ASP A C 1
ATOM 1395 O O . ASP A 1 176 ? 0.714 17.007 -62.747 1.00 56.53 176 ASP A O 1
ATOM 1399 N N . ARG A 1 177 ? 2.629 17.882 -63.588 1.00 49.62 177 ARG A N 1
ATOM 1400 C CA . ARG A 1 177 ? 2.246 18.327 -64.928 1.00 49.62 177 ARG A CA 1
ATOM 1401 C C . ARG A 1 177 ? 3.430 18.999 -65.602 1.00 49.62 177 ARG A C 1
ATOM 1403 O O . ARG A 1 177 ? 4.090 19.815 -64.926 1.00 49.62 177 ARG A O 1
#

InterPro domains:
  IPR011598 Myc-type, basic helix-loop-helix (bHLH) domain [PF00010] (46-95)
  IPR011598 Myc-type, basic helix-loop-helix (b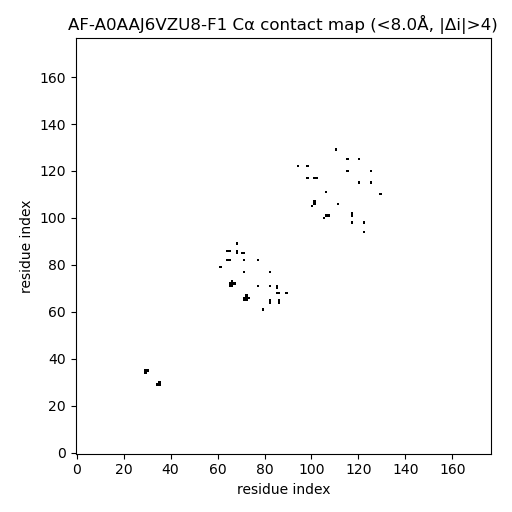HLH) domain [PS50888] (42-94)
  IPR011598 Myc-type, basic helix-loop-helix (bHLH) domain [SM00353] (46-100)
  IPR036638 Helix-loop-helix DNA-binding domain superfamily [G3DSA:4.10.280.10] (59-105)
  IPR036638 Helix-loop-helix DNA-binding domain superfamily [SSF47459] (40-105)

Secondary structure (DSSP, 8-state):
-PPP-------------HHHHHHHHHHHHHT-HHHHHHHHHHHHHHHHHHHHHHHHHHHHHHHHHHHHSHHHHS-SS--HHHHHHHHHHHHHHHHHHHHHHHHHH---TTTTTS---TTTS-HHHHHHHHHHHHHHHT-S----PPPPTT----TT-----S-GGGG----------

Foldseek 3Di:
DDDDDDDDDDDDDDDPPVVVVVVVVVVVVVVPVVVVVVVVVVVVVVVVVVVVVVVVVVVVVQLVLQCVQVVRNPPPDDDSVVSVVSSVVVVVVVQVVVLVCCVVVNDDPVCPPPPDDSVPDDVVVVVVSVVVVVVVVPPPDDPPDPPDPPPDDDPDPDPPPDPPVVPPDDDDDDDDD

Sequence (177 aa):
MVTSNESSVANQTPGVTGVSALSARWAKLRADPALQRSAALRARLARRERRNRQRILRLQEFHRLRSMVPTIAQTPNVDKVTVIEEAIKYIDHLHEALRNKFTERGLPPSLQGMPIDLETTDMRDVVRLLANNTEIRSTGRPLSLPPPADSIPHPCERQRNVPSYLLKAKSLRKQDR

pLDDT: mean 72.93, std 19.03, range [41.25, 98.0]

Mean predicted aligned error: 18.69 Å

Organism: NCBI:txid34638

Radius of gyration: 36.04 Å; Cα contacts (8 Å, |Δi|>4): 35; chains: 1; bounding box: 52×56×123 Å

Solvent-accessible surface area (backbone atoms only — not comparable to full-atom values): 11632 Å² total; per-residue (Å²): 137,85,84,90,82,89,83,85,82,81,86,82,81,85,80,95,56,70,71,59,55,55,50,51,51,58,49,55,65,67,62,35,66,67,62,48,52,53,49,52,49,50,53,52,50,54,53,49,51,53,54,50,53,52,51,52,52,54,50,50,51,51,52,50,55,34,62,73,30,78,92,48,46,81,54,79,92,71,53,74,64,57,52,50,55,53,41,52,54,50,50,53,52,51,53,49,56,50,52,51,47,35,69,76,70,43,66,56,79,93,53,62,91,58,96,72,50,82,90,79,52,58,67,67,56,55,51,50,54,50,57,63,57,52,64,69,71,64,80,67,71,86,79,77,71,78,77,74,93,77,74,73,84,74,94,73,84,75,86,72,91,62,69,79,82,76,76,78,82,88,88,85,78,88,75,91,129